Protein AF-A8NPA8-F1 (afdb_monomer_lite)

Structure (mmCIF, N/CA/C/O backbone):
data_AF-A8NPA8-F1
#
_entry.id   AF-A8NPA8-F1
#
loop_
_atom_site.group_PDB
_atom_site.id
_atom_site.type_symbol
_atom_site.label_atom_id
_atom_site.label_alt_id
_atom_site.label_comp_id
_atom_site.label_asym_id
_atom_site.label_entity_id
_atom_site.label_seq_id
_atom_site.pdbx_PDB_ins_code
_atom_site.Cartn_x
_atom_site.Cartn_y
_atom_site.Cartn_z
_atom_site.occupancy
_atom_site.B_iso_or_equiv
_atom_site.auth_seq_id
_atom_site.auth_comp_id
_atom_site.auth_asym_id
_atom_site.auth_atom_id
_atom_site.pdbx_PDB_model_num
ATOM 1 N N . MET A 1 1 ? 9.755 12.050 29.653 1.00 37.53 1 MET A N 1
ATOM 2 C CA . MET A 1 1 ? 8.715 11.041 29.370 1.00 37.53 1 MET A CA 1
ATOM 3 C C . MET A 1 1 ? 8.075 11.437 28.057 1.00 37.53 1 MET A C 1
ATOM 5 O O . MET A 1 1 ? 7.455 12.490 28.015 1.00 37.53 1 MET A O 1
ATOM 9 N N . ALA A 1 2 ? 8.336 10.703 26.973 1.00 37.31 2 ALA A N 1
ATOM 10 C CA . ALA A 1 2 ? 7.609 10.934 25.729 1.00 37.31 2 ALA A CA 1
ATOM 11 C C . ALA A 1 2 ? 6.142 10.586 26.003 1.00 37.31 2 ALA A C 1
ATOM 13 O O . ALA A 1 2 ? 5.880 9.483 26.481 1.00 37.31 2 ALA A O 1
ATOM 14 N N . ALA A 1 3 ? 5.218 11.528 25.786 1.00 45.56 3 ALA A N 1
ATOM 15 C CA . ALA A 1 3 ? 3.796 11.206 25.758 1.00 45.56 3 ALA A CA 1
ATOM 16 C C . ALA A 1 3 ? 3.627 10.023 24.802 1.00 45.56 3 ALA A C 1
ATOM 18 O O . ALA A 1 3 ? 4.177 10.054 23.694 1.00 45.56 3 ALA A O 1
ATOM 19 N N . SER A 1 4 ? 2.984 8.955 25.272 1.00 60.16 4 SER A N 1
ATOM 20 C CA . SER A 1 4 ? 2.826 7.748 24.476 1.00 60.16 4 SER A CA 1
ATOM 21 C C . SER A 1 4 ? 2.045 8.140 23.230 1.00 60.16 4 SER A C 1
ATOM 23 O O . SER A 1 4 ? 0.869 8.474 23.318 1.00 60.16 4 SER A O 1
ATOM 25 N N . TRP A 1 5 ? 2.705 8.166 22.070 1.00 64.12 5 TRP A N 1
ATOM 26 C CA . TRP A 1 5 ? 2.103 8.562 20.790 1.00 64.12 5 TRP A CA 1
ATOM 27 C C . TRP A 1 5 ? 0.806 7.798 20.493 1.00 64.12 5 TRP A C 1
ATOM 29 O O . TRP A 1 5 ? -0.064 8.297 19.780 1.00 64.12 5 TRP A O 1
ATOM 39 N N . ILE A 1 6 ? 0.666 6.618 21.103 1.00 66.81 6 ILE A N 1
ATOM 40 C CA . ILE A 1 6 ? -0.527 5.788 21.069 1.00 66.81 6 ILE A CA 1
ATOM 41 C C . ILE A 1 6 ? -1.783 6.512 21.569 1.00 66.81 6 ILE A C 1
ATOM 43 O O . ILE A 1 6 ? -2.867 6.267 21.055 1.00 66.81 6 ILE A O 1
ATOM 47 N N . GLU A 1 7 ? -1.663 7.441 22.521 1.00 71.12 7 GLU A N 1
ATOM 48 C CA . GLU A 1 7 ? -2.801 8.170 23.093 1.00 71.12 7 GLU A CA 1
ATOM 49 C C . GLU A 1 7 ? -3.508 9.039 22.039 1.00 71.12 7 GLU A C 1
ATOM 51 O O . GLU A 1 7 ? -4.710 9.263 22.141 1.00 71.12 7 GLU A O 1
ATOM 56 N N . ASN A 1 8 ? -2.799 9.429 20.971 1.00 76.06 8 ASN A N 1
ATOM 57 C CA . ASN A 1 8 ? -3.316 10.265 19.882 1.00 76.06 8 ASN A CA 1
ATOM 58 C C . ASN A 1 8 ? -3.964 9.472 18.728 1.00 76.06 8 ASN A C 1
ATOM 60 O O . ASN A 1 8 ? -4.363 10.066 17.717 1.00 76.06 8 ASN A O 1
ATOM 64 N N . ILE A 1 9 ? -4.048 8.140 18.836 1.00 80.38 9 ILE A N 1
ATOM 65 C CA . ILE A 1 9 ? -4.743 7.301 17.854 1.00 80.38 9 ILE A CA 1
ATOM 66 C C . ILE A 1 9 ? -6.254 7.349 18.157 1.00 80.38 9 ILE A C 1
ATOM 68 O O . ILE A 1 9 ? -6.651 6.973 19.265 1.00 80.38 9 ILE A O 1
ATOM 72 N N . PRO A 1 10 ? -7.103 7.799 17.211 1.00 84.81 10 PRO A N 1
ATOM 73 C CA . PRO A 1 10 ? -8.547 7.893 17.422 1.00 84.81 10 PRO A CA 1
ATOM 74 C C . PRO A 1 10 ? -9.170 6.492 17.477 1.00 84.81 10 PRO A C 1
ATOM 76 O O . PRO A 1 10 ? -9.298 5.828 16.449 1.00 84.81 10 PRO A O 1
ATOM 79 N N . ILE A 1 11 ? -9.554 6.044 18.679 1.00 84.19 11 ILE A N 1
ATOM 80 C CA . ILE A 1 11 ? -10.100 4.693 18.892 1.00 84.19 11 ILE A CA 1
ATOM 81 C C . ILE A 1 11 ? -11.388 4.458 18.101 1.00 84.19 11 ILE A C 1
ATOM 83 O O . ILE A 1 11 ? -11.558 3.392 17.526 1.00 84.19 11 ILE A O 1
ATOM 87 N N . GLU A 1 12 ? -12.233 5.482 17.980 1.00 87.19 12 GLU A N 1
ATOM 88 C CA . GLU A 1 12 ? -13.485 5.423 17.219 1.00 87.19 12 GLU A CA 1
ATOM 89 C C . GLU A 1 12 ? -13.256 5.043 15.756 1.00 87.19 12 GLU A C 1
ATOM 91 O O . GLU A 1 12 ? -14.069 4.338 15.178 1.00 87.19 12 GLU A O 1
ATOM 96 N N . MET A 1 13 ? -12.135 5.468 15.166 1.00 85.81 13 MET A N 1
ATOM 97 C CA . MET A 1 13 ? -11.775 5.096 13.799 1.00 85.81 13 MET A CA 1
ATOM 98 C C . MET A 1 13 ? -11.119 3.714 13.740 1.00 85.81 13 MET A C 1
ATOM 100 O O . MET A 1 13 ? -11.339 2.974 12.788 1.00 85.81 13 MET A O 1
ATOM 104 N N . VAL A 1 14 ? -10.303 3.357 14.736 1.00 83.50 14 VAL A N 1
ATOM 105 C CA . VAL A 1 14 ? -9.651 2.036 14.811 1.00 83.50 14 VAL A CA 1
ATOM 106 C C . VAL A 1 14 ? -10.672 0.910 14.959 1.00 83.50 14 VAL A C 1
ATOM 108 O O . VAL A 1 14 ? -10.480 -0.155 14.382 1.00 83.50 14 VAL A O 1
ATOM 111 N N . ASP A 1 15 ? -11.748 1.158 15.701 1.00 84.44 15 ASP A N 1
ATOM 112 C CA . ASP A 1 15 ? -12.783 0.167 15.989 1.00 84.44 15 ASP A CA 1
ATOM 113 C C . ASP A 1 15 ? -13.803 -0.010 14.851 1.00 84.44 15 ASP A C 1
ATOM 115 O O . ASP A 1 15 ? -14.618 -0.931 14.916 1.00 84.44 15 ASP A O 1
ATOM 119 N N . LYS A 1 16 ? -13.754 0.831 13.807 1.00 86.31 16 LYS A N 1
ATOM 120 C CA . LYS A 1 16 ? -14.560 0.657 12.590 1.00 86.31 16 LYS A CA 1
ATOM 121 C C . LYS A 1 16 ? -14.121 -0.598 11.836 1.00 86.31 16 LYS A C 1
ATOM 123 O O . LYS A 1 16 ? -12.929 -0.810 11.592 1.00 86.31 16 LYS A O 1
ATOM 128 N N . GLU A 1 17 ? -15.087 -1.409 11.417 1.00 85.25 17 GLU A N 1
ATOM 129 C CA . GLU A 1 17 ? -14.828 -2.612 10.621 1.00 85.25 17 GLU A CA 1
ATOM 130 C C . GLU A 1 17 ? -14.198 -2.250 9.268 1.00 85.25 17 GLU A C 1
ATOM 132 O O . GLU A 1 17 ? -13.237 -2.885 8.826 1.00 85.25 17 GLU A O 1
ATOM 137 N N . GLU A 1 18 ? -14.642 -1.141 8.681 1.00 87.06 18 GLU A N 1
ATOM 138 C CA . GLU A 1 18 ? -14.152 -0.560 7.434 1.00 87.06 18 GLU A CA 1
ATOM 139 C C . GLU A 1 18 ? -12.651 -0.252 7.506 1.00 87.06 18 GLU A C 1
ATOM 141 O O . GLU A 1 18 ? -11.917 -0.470 6.543 1.00 87.06 18 GLU A O 1
ATOM 146 N N . THR A 1 19 ? -12.151 0.191 8.666 1.00 86.69 19 THR A N 1
ATOM 147 C CA . THR A 1 19 ? -10.720 0.457 8.874 1.00 86.69 19 THR A CA 1
ATOM 148 C C . THR A 1 19 ? -9.902 -0.830 8.807 1.00 86.69 19 THR A C 1
ATOM 150 O O . THR A 1 19 ? -8.848 -0.865 8.163 1.00 86.69 19 THR A O 1
ATOM 153 N N . ASN A 1 20 ? -10.379 -1.900 9.448 1.00 83.44 20 ASN A N 1
ATOM 154 C CA . ASN A 1 20 ? -9.732 -3.209 9.393 1.00 83.44 20 ASN A CA 1
ATOM 155 C C . ASN A 1 20 ? -9.729 -3.759 7.957 1.00 83.44 20 ASN A C 1
ATOM 157 O O . ASN A 1 20 ? -8.685 -4.189 7.462 1.00 83.44 20 ASN A O 1
ATOM 161 N N . LEU A 1 21 ? -10.863 -3.672 7.258 1.00 84.75 21 LEU A N 1
ATOM 162 C CA . LEU A 1 21 ? -10.989 -4.095 5.861 1.00 84.75 21 LEU A CA 1
ATOM 163 C C . LEU A 1 21 ? -10.058 -3.298 4.937 1.00 84.75 21 LEU A C 1
ATOM 165 O O . LEU A 1 21 ? -9.317 -3.892 4.152 1.00 84.75 21 LEU A O 1
ATOM 169 N N . ALA A 1 22 ? -9.994 -1.974 5.092 1.00 87.62 22 ALA A N 1
ATOM 170 C CA . ALA A 1 22 ? -9.108 -1.112 4.315 1.00 87.62 22 ALA A CA 1
ATOM 171 C C . ALA A 1 22 ? -7.621 -1.471 4.503 1.00 87.62 22 ALA A C 1
ATOM 173 O O . ALA A 1 22 ? -6.859 -1.512 3.530 1.00 87.62 22 ALA A O 1
ATOM 174 N N . PHE A 1 23 ? -7.189 -1.781 5.733 1.00 82.94 23 PHE A N 1
ATOM 175 C CA . PHE A 1 23 ? -5.827 -2.268 5.980 1.00 82.94 23 PHE A CA 1
ATOM 176 C C . PHE A 1 23 ? -5.570 -3.641 5.352 1.00 82.94 23 PHE A C 1
ATOM 178 O O . PHE A 1 23 ? -4.508 -3.854 4.758 1.00 82.94 23 PHE A O 1
ATOM 185 N N . GLN A 1 24 ? -6.529 -4.565 5.443 1.00 83.19 24 GLN A N 1
ATOM 186 C CA . GLN A 1 24 ? -6.401 -5.884 4.829 1.00 83.19 24 GLN A CA 1
ATOM 187 C C . GLN A 1 24 ? -6.280 -5.781 3.307 1.00 83.19 24 GLN A C 1
ATOM 189 O O . GLN A 1 24 ? -5.351 -6.364 2.747 1.00 83.19 24 GLN A O 1
ATOM 194 N N . LEU A 1 25 ? -7.132 -4.992 2.646 1.00 85.50 25 LEU A N 1
ATOM 195 C CA . LEU A 1 25 ? -7.087 -4.771 1.196 1.00 85.50 25 LEU A CA 1
ATOM 196 C C . LEU A 1 25 ? -5.726 -4.253 0.731 1.00 85.50 25 LEU A C 1
ATOM 198 O O . LEU A 1 25 ? -5.163 -4.780 -0.224 1.00 85.50 25 LEU A O 1
ATOM 202 N N . GLN A 1 26 ? -5.138 -3.294 1.450 1.00 80.88 26 GLN A N 1
ATOM 203 C CA . GLN A 1 26 ? -3.811 -2.766 1.110 1.00 80.88 26 GLN A CA 1
ATOM 204 C C . GLN A 1 26 ? -2.684 -3.787 1.228 1.00 80.88 26 GLN A C 1
ATOM 206 O O . GLN A 1 26 ? -1.637 -3.628 0.599 1.00 80.88 26 GLN A O 1
ATOM 211 N N . SER A 1 27 ? -2.869 -4.814 2.054 1.00 75.38 27 SER A N 1
ATOM 212 C CA . SER A 1 27 ? -1.917 -5.911 2.147 1.00 75.38 27 SER A CA 1
ATOM 213 C C . SER A 1 27 ? -2.170 -6.981 1.082 1.00 75.38 27 SER A C 1
ATOM 215 O O . SER A 1 27 ? -1.235 -7.649 0.664 1.00 75.38 27 SER A O 1
ATOM 217 N N . ARG A 1 28 ? -3.400 -7.171 0.604 1.00 82.94 28 ARG A N 1
ATOM 218 C CA . ARG A 1 28 ? -3.794 -8.334 -0.201 1.00 82.94 28 ARG A CA 1
ATOM 219 C C . ARG A 1 28 ? -3.718 -8.055 -1.703 1.00 82.94 28 ARG A C 1
ATOM 221 O O . ARG A 1 28 ? -4.688 -7.643 -2.336 1.00 82.94 28 ARG A O 1
ATOM 228 N N . MET A 1 29 ? -2.549 -8.342 -2.278 1.00 83.00 29 MET A N 1
ATOM 229 C CA . MET A 1 29 ? -2.280 -8.167 -3.711 1.00 83.00 29 MET A CA 1
ATOM 230 C C . MET A 1 29 ? -3.260 -8.923 -4.614 1.00 83.00 29 MET A C 1
ATOM 232 O O . MET A 1 29 ? -3.563 -8.459 -5.696 1.00 83.00 29 MET A O 1
ATOM 236 N N . GLU A 1 30 ? -3.818 -10.051 -4.190 1.00 85.06 30 GLU A N 1
ATOM 237 C CA . GLU A 1 30 ? -4.801 -10.788 -4.987 1.00 85.06 30 GLU A CA 1
ATOM 238 C C . GLU A 1 30 ? -6.065 -9.969 -5.315 1.00 85.06 30 GLU A C 1
ATOM 240 O O . GLU A 1 30 ? -6.586 -10.066 -6.431 1.00 85.06 30 GLU A O 1
ATOM 245 N N . PHE A 1 31 ? -6.526 -9.121 -4.388 1.00 86.31 31 PHE A N 1
ATOM 246 C CA . PHE A 1 31 ? -7.659 -8.226 -4.631 1.00 86.31 31 PHE A CA 1
ATOM 247 C C . PHE A 1 31 ? -7.261 -7.093 -5.556 1.00 86.31 31 PHE A C 1
ATOM 249 O O . PHE A 1 31 ? -7.978 -6.812 -6.514 1.00 86.31 31 PHE A O 1
ATOM 256 N N . TRP A 1 32 ? -6.086 -6.510 -5.312 1.00 88.38 32 TRP A N 1
ATOM 257 C CA . TRP A 1 32 ? -5.520 -5.503 -6.194 1.00 88.38 32 TRP A CA 1
ATOM 258 C C . TRP A 1 32 ? -5.418 -6.017 -7.632 1.00 88.38 32 TRP A C 1
ATOM 260 O O . TRP A 1 32 ? -5.977 -5.407 -8.533 1.00 88.38 32 TRP A O 1
ATOM 270 N N . ASN A 1 33 ? -4.778 -7.165 -7.850 1.00 87.00 33 ASN A N 1
ATOM 271 C CA . ASN A 1 33 ? -4.571 -7.740 -9.176 1.00 87.00 33 ASN A CA 1
ATOM 272 C C . ASN A 1 33 ? -5.908 -7.991 -9.882 1.00 87.00 33 ASN A C 1
ATOM 274 O O . ASN A 1 33 ? -6.043 -7.709 -11.072 1.00 87.00 33 ASN A O 1
ATOM 278 N N . THR A 1 34 ? -6.898 -8.510 -9.148 1.00 87.50 34 THR A N 1
ATOM 279 C CA . THR A 1 34 ? -8.241 -8.778 -9.677 1.00 87.50 34 THR A CA 1
ATOM 280 C C . THR A 1 34 ? -8.935 -7.487 -10.095 1.00 87.50 34 THR A C 1
ATOM 282 O O . THR A 1 34 ? -9.473 -7.412 -11.198 1.00 87.50 34 THR A O 1
ATOM 285 N N . TRP A 1 35 ? -8.908 -6.468 -9.238 1.00 88.38 35 TRP A N 1
ATOM 286 C CA . TRP A 1 35 ? -9.515 -5.172 -9.512 1.00 88.38 35 TRP A CA 1
ATOM 287 C C . TRP A 1 35 ? -8.791 -4.437 -10.645 1.00 88.38 35 TRP A C 1
ATOM 289 O O . TRP A 1 35 ? -9.417 -4.110 -11.648 1.00 88.38 35 TRP A O 1
ATOM 299 N N . ALA A 1 36 ? -7.466 -4.296 -10.570 1.00 87.38 36 ALA A N 1
ATOM 300 C CA . ALA A 1 36 ? -6.648 -3.663 -11.602 1.00 87.38 36 ALA A CA 1
ATOM 301 C C . ALA A 1 36 ? -6.839 -4.334 -12.973 1.00 87.38 36 ALA A C 1
ATOM 303 O O . ALA A 1 36 ? -6.995 -3.649 -13.977 1.00 87.38 36 ALA A O 1
ATOM 304 N N . SER A 1 37 ? -6.939 -5.669 -13.022 1.00 84.38 37 SER A N 1
ATOM 305 C CA . SER A 1 37 ? -7.218 -6.395 -14.272 1.00 84.38 37 SER A CA 1
ATOM 306 C C . SER A 1 37 ? -8.606 -6.099 -14.848 1.00 84.38 37 SER A C 1
ATOM 308 O O . SER A 1 37 ? -8.774 -6.126 -16.066 1.00 84.38 37 SER A O 1
ATOM 310 N N . ARG A 1 38 ? -9.617 -5.846 -14.008 1.00 79.00 38 ARG A N 1
ATOM 311 C CA . ARG A 1 38 ? -10.967 -5.480 -14.471 1.00 79.00 38 ARG A CA 1
ATOM 312 C C . ARG A 1 38 ? -10.986 -4.062 -15.027 1.00 79.00 38 ARG A C 1
ATOM 314 O O . ARG A 1 38 ? -11.567 -3.836 -16.082 1.00 79.00 38 ARG A O 1
ATOM 321 N N . VAL A 1 39 ? -10.319 -3.140 -14.342 1.00 75.00 39 VAL A N 1
ATOM 322 C CA . 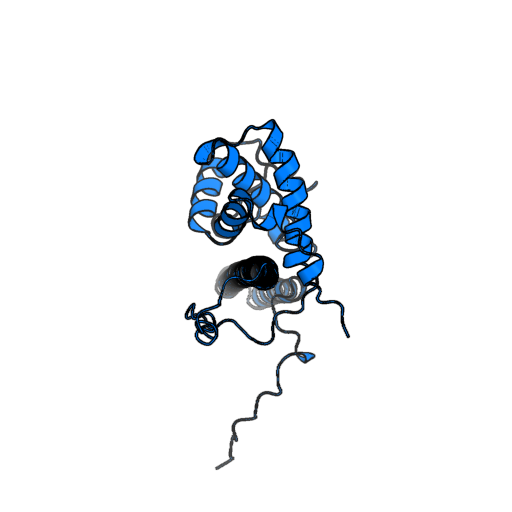VAL A 1 39 ? -10.348 -1.717 -14.684 1.00 75.00 39 VAL A CA 1
ATOM 323 C C . VAL A 1 39 ? -9.454 -1.403 -15.894 1.00 75.00 39 VAL A C 1
ATOM 325 O O . VAL A 1 39 ? -9.911 -0.740 -16.823 1.00 75.00 39 VAL A O 1
ATOM 328 N N . CYS A 1 40 ? -8.241 -1.970 -15.976 1.00 65.81 40 CYS A N 1
ATOM 329 C CA . CYS A 1 40 ? -7.334 -1.774 -17.121 1.00 65.81 40 CYS A CA 1
ATOM 330 C C . CYS A 1 40 ? -7.897 -2.278 -18.462 1.00 65.81 40 CYS A C 1
ATOM 332 O O . CYS A 1 40 ? -7.434 -1.853 -19.517 1.00 65.81 40 CYS A O 1
ATOM 334 N N . ASN A 1 41 ? -8.881 -3.181 -18.445 1.00 62.31 41 ASN A N 1
ATOM 335 C CA . ASN A 1 41 ? -9.453 -3.777 -19.655 1.00 62.31 41 ASN A CA 1
ATOM 336 C C . ASN A 1 41 ? -10.750 -3.107 -20.139 1.00 62.31 41 ASN A C 1
ATOM 338 O O . ASN A 1 41 ? -11.326 -3.574 -21.123 1.00 62.31 41 ASN A O 1
ATOM 342 N N . GLY A 1 42 ? -11.238 -2.049 -19.484 1.00 53.28 42 GLY A N 1
ATOM 343 C CA . GLY A 1 42 ? -12.563 -1.524 -19.826 1.00 53.28 42 GLY A CA 1
ATOM 344 C C . GLY A 1 42 ? -12.912 -0.113 -19.377 1.00 53.28 42 GLY A C 1
ATOM 345 O O . GLY A 1 42 ? -13.928 0.387 -19.855 1.00 53.28 42 GLY A O 1
ATOM 346 N N . ASP A 1 43 ? -12.120 0.542 -18.523 1.00 61.84 43 ASP A N 1
ATOM 347 C CA . ASP A 1 43 ? -12.510 1.840 -17.969 1.00 61.84 43 ASP A CA 1
ATOM 348 C C . ASP A 1 43 ? -11.546 2.982 -18.354 1.00 61.84 43 ASP A C 1
ATOM 350 O O . ASP A 1 43 ? -10.457 3.100 -17.787 1.00 61.84 43 ASP A O 1
ATOM 354 N N . PRO A 1 44 ? -11.930 3.863 -19.298 1.00 59.12 44 PRO A N 1
ATOM 355 C CA . PRO A 1 44 ? -11.138 5.035 -19.659 1.00 59.12 44 PRO A CA 1
ATOM 356 C C . PRO A 1 44 ? -11.140 6.126 -18.574 1.00 59.12 44 PRO A C 1
ATOM 358 O O . PRO A 1 44 ? -10.490 7.148 -18.763 1.00 59.12 44 PRO A O 1
ATOM 361 N N . THR A 1 45 ? -11.871 5.955 -17.467 1.00 65.00 45 THR A N 1
ATOM 362 C CA . THR A 1 45 ? -12.013 6.967 -16.409 1.00 65.00 45 THR A CA 1
ATOM 363 C C . THR A 1 45 ? -11.083 6.758 -15.217 1.00 65.00 45 THR A C 1
ATOM 365 O O . THR A 1 45 ? -11.024 7.625 -14.345 1.00 65.00 45 THR A O 1
ATOM 368 N N . LEU A 1 46 ? -10.314 5.660 -15.181 1.00 72.06 46 LEU A N 1
ATOM 369 C CA . LEU A 1 46 ? -9.411 5.380 -14.068 1.00 72.06 46 LEU A CA 1
ATOM 370 C C . LEU A 1 46 ? -8.375 6.499 -13.923 1.00 72.06 46 LEU A C 1
ATOM 372 O O . LEU A 1 46 ? -7.490 6.652 -14.764 1.00 72.06 46 LEU A O 1
ATOM 376 N N . ASN A 1 47 ? -8.451 7.257 -12.835 1.00 76.19 47 ASN A N 1
ATOM 377 C CA . ASN A 1 47 ? -7.566 8.381 -12.572 1.00 76.19 47 ASN A CA 1
ATOM 378 C C . ASN A 1 47 ? -7.105 8.338 -11.114 1.00 76.19 47 ASN A C 1
ATOM 380 O O . ASN A 1 47 ? -7.903 8.199 -10.197 1.00 76.19 47 ASN A O 1
ATOM 384 N N . CYS A 1 48 ? -5.798 8.452 -10.895 1.00 78.56 48 CYS A N 1
ATOM 385 C CA . CYS A 1 48 ? -5.191 8.422 -9.568 1.00 78.56 48 CYS A CA 1
ATOM 386 C C . CYS A 1 48 ? -5.034 9.810 -8.926 1.00 78.56 48 CYS A C 1
ATOM 388 O O . CYS A 1 48 ? -4.339 9.922 -7.917 1.00 78.56 48 CYS A O 1
ATOM 390 N N . GLY A 1 49 ? -5.607 10.854 -9.530 1.00 74.62 49 GLY A N 1
ATOM 391 C CA . GLY A 1 49 ? -5.547 12.243 -9.071 1.00 74.62 49 GLY A CA 1
ATOM 392 C C . GLY A 1 49 ? -4.246 12.984 -9.399 1.00 74.62 49 GLY A C 1
ATOM 393 O O . GLY A 1 49 ? -4.165 14.186 -9.160 1.00 74.62 49 GLY A O 1
ATOM 394 N N . GLU A 1 50 ? -3.236 12.309 -9.956 1.00 74.62 50 GLU A N 1
ATOM 395 C CA . GLU A 1 50 ? -1.963 12.927 -10.348 1.00 74.62 50 GLU A CA 1
ATOM 396 C C . GLU A 1 50 ? -2.101 13.683 -11.677 1.00 74.62 50 GLU A C 1
ATOM 398 O O . GLU A 1 50 ? -2.664 13.148 -12.637 1.00 74.62 50 GLU A O 1
ATOM 403 N N . GLU A 1 51 ? -1.528 14.891 -11.777 1.00 71.50 51 GLU A N 1
ATOM 404 C CA . GLU A 1 51 ? -1.681 15.737 -12.972 1.00 71.50 51 GLU A CA 1
ATOM 405 C C . GLU A 1 51 ? -1.171 15.049 -14.247 1.00 71.50 51 GLU A C 1
ATOM 407 O O . GLU A 1 51 ? -1.758 15.113 -15.326 1.00 71.50 51 GLU A O 1
ATOM 412 N N . ALA A 1 52 ? -0.088 14.292 -14.118 1.00 69.31 52 ALA A N 1
ATOM 413 C CA . ALA A 1 52 ? 0.467 13.535 -15.230 1.00 69.31 52 ALA A CA 1
ATOM 414 C C . ALA A 1 52 ? -0.394 12.326 -15.656 1.00 69.31 52 ALA A C 1
ATOM 416 O O . ALA A 1 52 ? -0.147 11.748 -16.713 1.00 69.31 52 ALA A O 1
ATOM 417 N N . CYS A 1 53 ? -1.397 11.942 -14.861 1.00 73.12 53 CYS A N 1
ATOM 418 C CA . CYS A 1 53 ? -2.304 10.821 -15.117 1.00 73.12 53 CYS A CA 1
ATOM 419 C C . CYS A 1 53 ? -3.718 11.256 -15.543 1.00 73.12 53 CYS A C 1
ATOM 421 O O . CYS A 1 53 ? -4.593 10.402 -15.651 1.00 73.12 53 CYS A O 1
ATOM 423 N N . HIS A 1 54 ? -3.947 12.552 -15.806 1.00 60.00 54 HIS A N 1
ATOM 424 C CA . HIS A 1 54 ? -5.274 13.163 -15.984 1.00 60.00 54 HIS A CA 1
ATOM 425 C C . HIS A 1 54 ? -6.235 12.483 -16.981 1.00 60.00 54 HIS A C 1
ATOM 427 O O . HIS A 1 54 ? -7.439 12.704 -16.873 1.00 60.00 54 HIS A O 1
ATOM 433 N N . ALA A 1 55 ? -5.740 11.696 -17.940 1.00 62.97 55 ALA A N 1
ATOM 434 C CA . ALA A 1 55 ? -6.574 11.045 -18.953 1.00 62.97 55 ALA A CA 1
ATOM 435 C C . ALA A 1 55 ? -6.898 9.574 -18.647 1.00 62.97 55 ALA A C 1
ATOM 437 O O . ALA A 1 55 ? -8.001 9.138 -18.944 1.00 62.97 55 ALA A O 1
ATOM 438 N N . SER A 1 56 ? -5.948 8.818 -18.095 1.00 75.00 56 SER A N 1
ATOM 439 C CA . SER A 1 56 ? -6.113 7.402 -17.748 1.00 75.00 56 SER A CA 1
ATOM 440 C C . SER A 1 56 ? -4.866 6.896 -17.024 1.00 75.00 56 SER A C 1
ATOM 442 O O . SER A 1 56 ? -3.742 7.127 -17.482 1.00 75.00 56 SER A O 1
ATOM 444 N N . CYS A 1 57 ? -5.041 6.154 -15.940 1.00 81.81 57 CYS A N 1
ATOM 445 C CA . CYS A 1 57 ? -3.965 5.428 -15.287 1.00 81.81 57 CYS A CA 1
ATOM 446 C C . CYS A 1 57 ? -3.758 4.052 -15.913 1.00 81.81 57 CYS A C 1
ATOM 448 O O . CYS A 1 57 ? -4.693 3.268 -16.020 1.00 81.81 57 CYS A O 1
ATOM 450 N N . ASP A 1 58 ? -2.503 3.724 -16.211 1.00 85.31 58 ASP A N 1
ATOM 451 C CA . ASP A 1 58 ? -2.085 2.346 -16.465 1.00 85.31 58 ASP A CA 1
ATOM 452 C C . ASP A 1 58 ? -1.731 1.689 -15.123 1.00 85.31 58 ASP A C 1
ATOM 454 O O . ASP A 1 58 ? -0.671 1.973 -14.549 1.00 85.31 58 ASP A O 1
ATOM 458 N N . ALA A 1 59 ? -2.662 0.923 -14.546 1.00 87.00 59 ALA A N 1
ATOM 459 C CA . ALA A 1 59 ? -2.463 0.292 -13.244 1.00 87.00 59 ALA A CA 1
ATOM 460 C C . ALA A 1 59 ? -1.494 -0.893 -13.356 1.00 87.00 59 ALA A C 1
ATOM 462 O O . ALA A 1 59 ? -1.638 -1.770 -14.207 1.00 87.00 59 ALA A O 1
ATOM 463 N N . LEU A 1 60 ? -0.515 -0.950 -12.453 1.00 86.69 60 LEU A N 1
ATOM 464 C CA . LEU A 1 60 ? 0.403 -2.078 -12.374 1.00 86.69 60 LEU A CA 1
ATOM 465 C C . LEU A 1 60 ? -0.324 -3.289 -11.800 1.00 86.69 60 LEU A C 1
ATOM 467 O O . LEU A 1 60 ? -0.916 -3.206 -10.735 1.00 86.69 60 LEU A O 1
ATOM 471 N N . LEU A 1 61 ? -0.254 -4.441 -12.462 1.00 86.88 61 LEU A N 1
ATOM 472 C CA . LEU A 1 61 ? -0.941 -5.646 -11.982 1.00 86.88 61 LEU A CA 1
ATOM 473 C C . LEU A 1 61 ? -0.273 -6.303 -10.777 1.00 86.88 61 LEU A C 1
ATOM 475 O O . LEU A 1 61 ? -0.847 -7.207 -10.198 1.00 86.88 61 LEU A O 1
ATOM 479 N N . ASP A 1 62 ? 0.942 -5.913 -10.426 1.00 82.69 62 ASP A N 1
ATOM 480 C CA . ASP A 1 62 ? 1.766 -6.526 -9.383 1.00 82.69 62 ASP A CA 1
ATOM 481 C C . ASP A 1 62 ? 2.186 -5.521 -8.301 1.00 82.69 62 ASP A C 1
ATOM 483 O O . ASP A 1 62 ? 2.914 -5.872 -7.371 1.00 82.69 62 ASP A O 1
ATOM 487 N N . HIS A 1 63 ? 1.729 -4.270 -8.402 1.00 84.44 63 HIS A N 1
ATOM 488 C CA . HIS A 1 63 ? 2.016 -3.211 -7.444 1.00 84.44 63 HIS A CA 1
ATOM 489 C C . HIS A 1 63 ? 0.810 -2.279 -7.308 1.00 84.44 63 HIS A C 1
ATOM 491 O O . HIS A 1 63 ? 0.246 -1.898 -8.329 1.00 84.44 63 HIS A O 1
ATOM 497 N N . PRO A 1 64 ? 0.424 -1.866 -6.087 1.00 82.38 64 PRO A N 1
ATOM 498 C CA . PRO A 1 64 ? -0.746 -1.028 -5.859 1.00 82.38 64 PRO A CA 1
ATOM 499 C C . PRO A 1 64 ? -0.518 0.449 -6.227 1.00 82.38 64 PRO A C 1
ATOM 501 O O . PRO A 1 64 ? -0.590 1.336 -5.374 1.00 82.38 64 PRO A O 1
ATOM 504 N N . SER A 1 65 ? -0.193 0.710 -7.496 1.00 84.69 65 SER A N 1
ATOM 505 C CA . SER A 1 65 ? 0.006 2.032 -8.095 1.00 84.69 65 SER A CA 1
ATOM 506 C C . SER A 1 65 ? -0.135 1.986 -9.624 1.00 84.69 65 SER A C 1
ATOM 508 O O . SER A 1 65 ? -0.183 0.914 -10.227 1.00 84.69 65 SER A O 1
ATOM 510 N N . CYS A 1 66 ? -0.195 3.151 -10.272 1.00 85.50 66 CYS A N 1
ATOM 511 C CA . CYS A 1 66 ? -0.041 3.235 -11.723 1.00 85.50 66 CYS A CA 1
ATOM 512 C C . CYS A 1 66 ? 1.437 3.326 -12.133 1.00 85.50 66 CYS A C 1
ATOM 514 O O . CYS A 1 66 ? 2.289 3.761 -11.350 1.00 85.50 66 CYS A O 1
ATOM 516 N N . VAL A 1 67 ? 1.732 2.979 -13.390 1.00 84.38 67 VAL A N 1
ATOM 517 C CA . VAL A 1 67 ? 3.082 3.030 -13.981 1.00 84.38 67 VAL A CA 1
ATOM 518 C C . VAL A 1 67 ? 3.751 4.381 -13.728 1.00 84.38 67 VAL A C 1
ATOM 520 O O . VAL A 1 67 ? 4.901 4.435 -13.293 1.00 84.38 67 VAL A O 1
ATOM 523 N N . HIS A 1 68 ? 3.027 5.478 -13.960 1.00 83.44 68 HIS A N 1
ATOM 524 C CA . HIS A 1 68 ? 3.576 6.821 -13.814 1.00 83.44 68 HIS A CA 1
ATOM 525 C C . HIS A 1 68 ? 3.937 7.147 -12.357 1.00 83.44 68 HIS A C 1
ATOM 527 O O . HIS A 1 68 ? 5.068 7.543 -12.072 1.00 83.44 68 HIS A O 1
ATOM 533 N N . CYS A 1 69 ? 3.004 6.939 -11.421 1.00 80.44 69 CYS A N 1
ATOM 534 C CA . CYS A 1 69 ? 3.246 7.190 -10.000 1.00 80.44 69 CYS A CA 1
ATOM 535 C C . CYS A 1 69 ? 4.400 6.341 -9.454 1.00 80.44 69 CYS A C 1
ATOM 537 O O . CYS A 1 69 ? 5.153 6.826 -8.614 1.00 80.44 69 CYS A O 1
ATOM 539 N N . PHE A 1 70 ? 4.569 5.109 -9.946 1.00 80.38 70 PHE A N 1
ATOM 540 C CA . PHE A 1 70 ? 5.682 4.239 -9.565 1.00 80.38 70 PHE A CA 1
ATOM 541 C C . PHE A 1 70 ? 7.035 4.720 -10.107 1.00 80.38 70 PHE A C 1
ATOM 543 O O . PHE A 1 70 ? 8.063 4.609 -9.444 1.00 80.38 70 PHE A O 1
ATOM 550 N N . GLN A 1 71 ? 7.066 5.243 -11.334 1.00 77.19 71 GLN A N 1
ATOM 551 C CA . GLN A 1 71 ? 8.315 5.628 -11.994 1.00 77.19 71 GLN A CA 1
ATOM 552 C C . GLN A 1 71 ? 8.864 6.981 -11.525 1.00 77.19 71 GLN A C 1
ATOM 554 O O . GLN A 1 71 ? 10.072 7.223 -11.659 1.00 77.19 71 GLN A O 1
ATOM 559 N N . THR A 1 72 ? 8.010 7.847 -10.978 1.00 72.38 72 THR A N 1
ATOM 560 C CA . THR A 1 72 ? 8.372 9.201 -10.556 1.00 72.38 72 THR A CA 1
ATOM 561 C C . THR A 1 72 ? 9.189 9.188 -9.251 1.00 72.38 72 THR A C 1
ATOM 563 O O . THR A 1 72 ? 8.736 8.647 -8.247 1.00 72.38 72 THR A O 1
ATOM 566 N N . PRO A 1 73 ? 10.367 9.848 -9.183 1.00 56.72 73 PRO A N 1
ATOM 567 C CA . PRO A 1 73 ? 11.227 9.857 -7.986 1.00 56.72 73 PRO A CA 1
ATOM 568 C C . PRO A 1 73 ? 10.592 10.487 -6.737 1.00 56.72 73 PRO A C 1
ATOM 570 O O . PRO A 1 73 ? 11.014 10.212 -5.617 1.00 56.72 73 PRO A O 1
ATOM 573 N N . ARG A 1 74 ? 9.599 11.366 -6.932 1.00 53.06 74 ARG A N 1
ATOM 574 C CA . ARG A 1 74 ? 8.777 11.967 -5.865 1.00 53.06 74 ARG A CA 1
ATOM 575 C C . ARG A 1 74 ? 7.544 11.136 -5.513 1.00 53.06 74 ARG A C 1
ATOM 577 O O . ARG A 1 74 ? 6.840 11.492 -4.571 1.00 53.06 74 ARG A O 1
ATOM 584 N N . GLY A 1 75 ? 7.284 10.063 -6.258 1.00 50.66 75 GLY A N 1
ATOM 585 C CA . GLY A 1 75 ? 6.253 9.085 -5.960 1.00 50.66 75 GLY A CA 1
ATOM 586 C C . GLY A 1 75 ? 6.631 8.355 -4.685 1.00 50.66 75 GLY A C 1
ATOM 587 O O . GLY A 1 75 ? 7.259 7.303 -4.708 1.00 50.66 75 GLY A O 1
ATOM 588 N N . ILE A 1 76 ? 6.285 8.940 -3.541 1.00 53.09 76 ILE A N 1
ATOM 589 C CA . ILE A 1 76 ? 6.170 8.171 -2.311 1.00 53.09 76 ILE A CA 1
ATOM 590 C C . ILE A 1 76 ? 5.152 7.081 -2.645 1.00 53.09 76 ILE A C 1
ATOM 592 O O . ILE A 1 76 ? 4.040 7.388 -3.077 1.00 53.09 76 ILE A O 1
ATOM 596 N N . THR A 1 77 ? 5.538 5.821 -2.468 1.00 53.22 77 THR A N 1
ATOM 597 C CA . THR A 1 77 ? 4.804 4.591 -2.819 1.00 53.22 77 THR A CA 1
ATOM 598 C C . THR A 1 77 ? 3.413 4.446 -2.173 1.00 53.22 77 THR A C 1
ATOM 600 O O . THR A 1 77 ? 2.795 3.390 -2.274 1.00 53.22 77 THR A O 1
ATOM 603 N N . GLY A 1 78 ? 2.890 5.500 -1.539 1.00 57.94 78 GLY A N 1
ATOM 604 C CA . GLY A 1 78 ? 1.571 5.575 -0.917 1.00 57.94 78 GLY A CA 1
ATOM 605 C C . GLY A 1 78 ? 0.682 6.741 -1.369 1.00 57.94 78 GLY A C 1
ATOM 606 O O . GLY A 1 78 ? -0.386 6.890 -0.787 1.00 57.94 78 GLY A O 1
ATOM 607 N N . ASN A 1 79 ? 1.082 7.554 -2.360 1.00 65.81 79 ASN A N 1
ATOM 608 C CA . ASN A 1 79 ? 0.295 8.723 -2.803 1.00 65.81 79 ASN A CA 1
ATOM 609 C C . ASN A 1 79 ? -0.598 8.468 -4.028 1.00 65.81 79 ASN A C 1
ATOM 611 O O . ASN A 1 79 ? -1.418 9.315 -4.365 1.00 65.81 79 ASN A O 1
ATOM 615 N N . CYS A 1 80 ? -0.441 7.332 -4.710 1.00 79.88 80 CYS A N 1
ATOM 616 C CA . CYS A 1 80 ? -1.302 6.985 -5.837 1.00 79.88 80 CYS A CA 1
ATOM 617 C C . CYS A 1 80 ? -2.722 6.698 -5.324 1.00 79.88 80 CYS A C 1
ATOM 619 O O . CYS A 1 80 ? -2.907 5.751 -4.555 1.00 79.88 80 CYS A O 1
ATOM 621 N N . MET A 1 81 ? -3.720 7.477 -5.757 1.00 83.62 81 MET A N 1
ATOM 622 C CA . MET A 1 81 ? -5.090 7.337 -5.239 1.00 83.62 81 MET A CA 1
ATOM 623 C C . MET A 1 81 ? -5.819 6.086 -5.741 1.00 83.62 81 MET A C 1
ATOM 625 O O . MET A 1 81 ? -6.886 5.781 -5.232 1.00 83.62 81 MET A O 1
ATOM 629 N N . LEU A 1 82 ? -5.235 5.282 -6.640 1.00 86.06 82 LEU A N 1
ATOM 630 C CA . LEU A 1 82 ? -5.854 4.016 -7.066 1.00 86.06 82 LEU A CA 1
ATOM 631 C C . LEU A 1 82 ? -6.108 3.043 -5.905 1.00 86.06 82 LEU A C 1
ATOM 633 O O . LEU A 1 82 ? -7.023 2.231 -5.969 1.00 86.06 82 LEU A O 1
ATOM 637 N N . GLN A 1 83 ? -5.307 3.110 -4.837 1.00 85.31 83 GLN A N 1
ATOM 638 C CA . GLN A 1 83 ? -5.590 2.341 -3.622 1.00 85.31 83 GLN A CA 1
ATOM 639 C C . GLN A 1 83 ? -6.855 2.832 -2.912 1.00 85.31 83 GLN A C 1
ATOM 641 O O . GLN A 1 83 ? -7.592 2.016 -2.368 1.00 85.31 83 GLN A O 1
ATOM 646 N N . GLU A 1 84 ? -7.085 4.148 -2.888 1.00 88.31 84 GLU A N 1
ATOM 647 C CA . GLU A 1 84 ? -8.297 4.744 -2.319 1.00 88.31 84 GLU A CA 1
ATOM 648 C C . GLU A 1 84 ? -9.514 4.367 -3.181 1.00 88.31 84 GLU A C 1
ATOM 650 O O . GLU A 1 84 ? -10.528 3.970 -2.621 1.00 88.31 84 GLU A O 1
ATOM 655 N N . GLU A 1 85 ? -9.374 4.348 -4.513 1.00 89.06 85 GLU A N 1
ATOM 656 C CA . GLU A 1 85 ? -10.410 3.875 -5.450 1.00 89.06 85 GLU A CA 1
ATOM 657 C C . GLU A 1 85 ? -10.773 2.396 -5.241 1.00 89.06 85 GLU A C 1
ATOM 659 O O . GLU A 1 85 ? -11.949 2.043 -5.201 1.00 89.06 85 GLU A O 1
ATOM 664 N N . LEU A 1 86 ? -9.781 1.517 -5.045 1.00 89.81 86 LEU A N 1
ATOM 665 C CA . LEU A 1 86 ? -10.039 0.113 -4.707 1.00 89.81 86 LEU A CA 1
ATOM 666 C C . LEU A 1 86 ? -10.817 -0.015 -3.389 1.00 89.81 86 LEU A C 1
ATOM 668 O O . LEU A 1 86 ? -11.749 -0.812 -3.302 1.00 89.81 86 LEU A O 1
ATOM 672 N N . ILE A 1 87 ? -10.425 0.741 -2.359 1.00 91.31 87 ILE A N 1
ATOM 673 C CA . ILE A 1 87 ? -11.111 0.715 -1.060 1.00 91.31 87 ILE A CA 1
ATOM 674 C C . ILE A 1 87 ? -12.539 1.241 -1.217 1.00 91.31 87 ILE A C 1
ATOM 676 O O . ILE A 1 87 ? -13.458 0.603 -0.720 1.00 91.31 87 ILE A O 1
ATOM 680 N N . ALA A 1 88 ? -12.731 2.351 -1.934 1.00 91.50 88 ALA A N 1
ATOM 681 C CA . ALA A 1 88 ? -14.046 2.914 -2.223 1.00 91.50 88 ALA A CA 1
ATOM 682 C C . ALA A 1 88 ? -14.951 1.879 -2.898 1.00 91.50 88 ALA A C 1
ATOM 684 O O . ALA A 1 88 ? -16.046 1.607 -2.416 1.00 91.50 88 ALA A O 1
ATOM 685 N N . HIS A 1 89 ? -14.443 1.242 -3.956 1.00 90.50 89 HIS A N 1
ATOM 686 C CA . HIS A 1 89 ? -15.162 0.213 -4.692 1.00 90.50 89 HIS A CA 1
ATOM 687 C C . HIS A 1 89 ? -15.544 -0.974 -3.804 1.00 90.50 89 HIS A C 1
ATOM 689 O O . HIS A 1 89 ? -16.677 -1.442 -3.862 1.00 90.50 89 HIS A O 1
ATOM 695 N N . PHE A 1 90 ? -14.623 -1.460 -2.969 1.00 91.31 90 PHE A N 1
ATOM 696 C CA . PHE A 1 90 ? -14.899 -2.579 -2.067 1.00 91.31 90 PHE A CA 1
ATOM 697 C C . PHE A 1 90 ? -15.933 -2.211 -0.994 1.00 91.31 90 PHE A C 1
ATOM 699 O O . PHE A 1 90 ? -16.840 -2.991 -0.722 1.00 91.31 90 PHE A O 1
ATOM 706 N N . LEU A 1 91 ? -15.839 -1.015 -0.407 1.00 91.44 91 LEU A N 1
ATOM 707 C CA . LEU A 1 91 ? -16.816 -0.546 0.578 1.00 91.44 91 LEU A CA 1
ATOM 708 C C . LEU A 1 91 ? -18.212 -0.401 -0.037 1.00 91.44 91 LEU A C 1
ATOM 710 O O . LEU A 1 91 ? -19.196 -0.829 0.558 1.00 91.44 91 LEU A O 1
ATOM 714 N N . GLU A 1 92 ? -18.298 0.146 -1.248 1.00 91.56 92 GLU A N 1
ATOM 715 C CA . GLU A 1 92 ? -19.566 0.298 -1.962 1.00 91.56 92 GLU A CA 1
ATOM 716 C C . GLU A 1 92 ? -20.182 -1.059 -2.336 1.00 91.56 92 GLU A C 1
ATOM 718 O O . GLU A 1 92 ? -21.369 -1.290 -2.112 1.00 91.56 92 GLU A O 1
ATOM 723 N N . THR A 1 93 ? -19.386 -1.964 -2.912 1.00 88.44 93 THR A N 1
ATOM 724 C CA . THR A 1 93 ? -19.907 -3.183 -3.553 1.00 88.44 93 THR A CA 1
ATOM 725 C C . THR A 1 93 ? -19.972 -4.397 -2.636 1.00 88.44 93 THR A C 1
ATOM 727 O O . THR A 1 93 ? -20.936 -5.155 -2.718 1.00 88.44 93 THR A O 1
ATOM 730 N N . ASP A 1 94 ? -18.972 -4.595 -1.776 1.00 87.50 94 ASP A N 1
ATOM 731 C CA . ASP A 1 94 ? -18.864 -5.770 -0.908 1.00 87.50 94 ASP A CA 1
ATOM 732 C C . ASP A 1 94 ? -19.341 -5.482 0.527 1.00 87.50 94 ASP A C 1
ATOM 734 O O . ASP A 1 94 ? -19.734 -6.411 1.232 1.00 87.50 94 ASP A O 1
ATOM 738 N N . CYS A 1 95 ? -19.306 -4.220 0.978 1.00 87.62 95 CYS A N 1
ATOM 739 C CA . CYS A 1 95 ? -19.753 -3.826 2.327 1.00 87.62 95 CYS A CA 1
ATOM 740 C C . CYS A 1 95 ? -21.092 -3.079 2.348 1.00 87.62 95 CYS A C 1
ATOM 742 O O . CYS A 1 95 ? -21.591 -2.789 3.433 1.00 87.62 95 CYS A O 1
ATOM 744 N N . GLU A 1 96 ? -21.663 -2.767 1.180 1.00 90.19 96 GLU A N 1
ATOM 745 C CA . GLU A 1 96 ? -22.911 -2.002 1.041 1.00 90.19 96 GLU A CA 1
ATOM 746 C C . GLU A 1 96 ? -22.879 -0.657 1.803 1.00 90.19 96 GLU A C 1
ATOM 748 O O . GLU A 1 96 ? -23.908 -0.156 2.263 1.00 90.19 96 GLU A O 1
ATOM 753 N N . THR A 1 97 ? -21.690 -0.060 1.958 1.00 89.25 97 THR A N 1
ATOM 754 C CA . THR A 1 97 ? -21.526 1.237 2.621 1.00 89.25 97 THR A CA 1
ATOM 755 C C . THR A 1 97 ? -22.198 2.330 1.779 1.00 89.25 97 THR A C 1
ATOM 757 O O . THR A 1 97 ? -21.920 2.417 0.579 1.00 89.25 97 THR A O 1
ATOM 760 N N . PRO A 1 98 ? -23.045 3.200 2.366 1.00 92.62 98 PRO A N 1
ATOM 761 C CA . PRO A 1 98 ? -23.664 4.300 1.632 1.00 92.62 98 PRO A CA 1
ATOM 762 C C . PRO A 1 98 ? -22.616 5.207 0.979 1.00 92.62 98 PRO A C 1
ATOM 764 O O . PRO A 1 98 ? -21.633 5.593 1.615 1.00 92.62 98 PRO A O 1
ATOM 767 N N . VAL A 1 99 ? -22.834 5.591 -0.281 1.00 90.62 99 VAL A N 1
ATOM 768 C CA . VAL A 1 99 ? -21.882 6.394 -1.074 1.00 90.62 99 VAL A CA 1
ATOM 769 C C . VAL A 1 99 ? -21.525 7.710 -0.373 1.00 90.62 99 VAL A C 1
ATOM 771 O O . VAL A 1 99 ? -20.383 8.171 -0.439 1.00 90.62 99 VAL A O 1
ATOM 774 N N . GLU A 1 100 ? -22.479 8.296 0.350 1.00 93.81 100 GLU A N 1
ATOM 775 C CA . GLU A 1 100 ? -22.299 9.530 1.112 1.00 93.81 100 GLU A CA 1
ATOM 776 C C . GLU A 1 100 ? -21.319 9.374 2.287 1.00 93.81 100 GLU A C 1
ATOM 778 O O . GLU A 1 100 ? -20.727 10.363 2.723 1.00 93.81 100 GLU A O 1
ATOM 783 N N . GLU A 1 101 ? -21.120 8.151 2.785 1.00 92.00 101 GLU A N 1
ATOM 784 C CA . GLU A 1 101 ? -20.243 7.830 3.917 1.00 92.00 101 GLU A CA 1
ATOM 785 C C . GLU A 1 101 ? -18.825 7.431 3.479 1.00 92.00 101 GLU A C 1
ATOM 787 O O . GLU A 1 101 ? -17.868 7.622 4.236 1.00 92.00 101 GLU A O 1
ATOM 792 N N . ILE A 1 102 ? -18.657 6.962 2.237 1.00 92.06 102 ILE A N 1
ATOM 793 C CA . ILE A 1 102 ? -17.367 6.491 1.707 1.00 92.06 102 ILE A CA 1
ATOM 794 C C . ILE A 1 102 ? -16.330 7.619 1.669 1.00 92.06 102 ILE A C 1
ATOM 796 O O . ILE A 1 102 ? -15.219 7.462 2.174 1.00 92.06 102 ILE A O 1
ATOM 800 N N . GLN A 1 103 ? -16.667 8.776 1.094 1.00 92.25 103 GLN A N 1
ATOM 801 C CA . GLN A 1 103 ? -15.711 9.886 0.976 1.00 92.25 103 GLN A CA 1
ATOM 802 C C . GLN A 1 103 ? -15.268 10.444 2.342 1.00 92.25 103 GLN A C 1
ATOM 804 O O . GLN A 1 103 ? -14.059 10.580 2.556 1.00 92.25 103 GLN A O 1
ATOM 809 N N . PRO A 1 104 ? -16.179 10.720 3.301 1.00 92.75 104 PRO A N 1
ATOM 810 C CA . PRO A 1 104 ? -15.796 11.048 4.673 1.00 92.75 104 PRO A CA 1
ATOM 811 C C . PRO A 1 104 ? -14.873 10.001 5.308 1.00 92.75 104 PRO A C 1
ATOM 813 O O . PRO A 1 104 ? -13.833 10.362 5.868 1.00 92.75 104 PRO A O 1
ATOM 816 N N . PHE A 1 105 ? -15.199 8.712 5.159 1.00 92.69 105 PHE A N 1
ATOM 817 C CA . PHE A 1 105 ? -14.369 7.625 5.672 1.00 92.69 105 PHE A CA 1
ATOM 818 C C . PHE A 1 105 ? -12.958 7.650 5.074 1.00 92.69 105 PHE A C 1
ATOM 820 O O . PHE A 1 105 ? -11.983 7.589 5.821 1.00 92.69 105 PHE A O 1
ATOM 827 N N . LEU A 1 106 ? -12.818 7.780 3.751 1.00 90.56 106 LEU A N 1
ATOM 828 C CA . LEU A 1 106 ? -11.511 7.791 3.085 1.00 90.56 106 LEU A CA 1
ATOM 829 C C . LEU A 1 106 ? -10.633 8.955 3.561 1.00 90.56 106 LEU A C 1
ATOM 831 O O . LEU A 1 106 ? -9.428 8.773 3.749 1.00 90.56 106 LEU A O 1
ATOM 835 N N . GLN A 1 107 ? -11.219 10.126 3.829 1.00 89.25 107 GLN A N 1
ATOM 836 C CA . GLN A 1 107 ? -10.487 11.266 4.390 1.00 89.25 107 GLN A CA 1
ATOM 837 C C . GLN A 1 107 ? -9.987 10.984 5.814 1.00 89.25 107 GLN A C 1
ATOM 839 O O . GLN A 1 107 ? -8.808 11.201 6.113 1.00 89.25 107 GLN A O 1
ATOM 844 N N . GLU A 1 108 ? -10.845 10.454 6.690 1.00 89.38 108 GLU A N 1
ATOM 845 C CA . GLU A 1 108 ? -10.452 10.046 8.047 1.00 89.38 108 GLU A CA 1
ATOM 846 C C . GLU A 1 108 ? -9.378 8.952 8.012 1.00 89.38 108 GLU A C 1
ATOM 848 O O . GLU A 1 108 ? -8.372 9.014 8.729 1.00 89.38 108 GLU A O 1
ATOM 853 N N . TYR A 1 109 ? -9.560 7.976 7.126 1.00 87.81 109 TYR A N 1
ATOM 854 C CA . TYR A 1 109 ? -8.658 6.854 6.941 1.00 87.81 109 TYR A CA 1
ATOM 855 C C . TYR A 1 109 ? -7.294 7.314 6.435 1.00 87.81 109 TYR A C 1
ATOM 857 O O . TYR A 1 109 ? -6.271 6.861 6.941 1.00 87.81 109 TYR A O 1
ATOM 865 N N . LYS A 1 110 ? -7.242 8.273 5.509 1.00 84.00 110 LYS A N 1
ATOM 866 C CA . LYS A 1 110 ? -5.994 8.879 5.031 1.00 84.00 110 LYS A CA 1
ATOM 867 C C . LYS A 1 110 ? -5.220 9.562 6.154 1.00 84.00 110 LYS A C 1
ATOM 869 O O . LYS A 1 110 ? -4.003 9.397 6.247 1.00 84.00 110 LYS A O 1
ATOM 874 N N . VAL A 1 111 ? -5.909 10.281 7.042 1.00 83.25 111 VAL A N 1
ATOM 875 C CA . VAL A 1 111 ? -5.287 10.906 8.221 1.00 83.25 111 VAL A CA 1
ATOM 876 C C . VAL A 1 111 ? -4.780 9.845 9.199 1.00 83.25 111 VAL A C 1
ATOM 878 O O . VAL A 1 111 ? -3.644 9.943 9.668 1.00 83.25 111 VAL A O 1
ATOM 881 N N . LEU A 1 112 ? -5.577 8.812 9.486 1.00 82.81 112 LEU A N 1
ATOM 882 C CA . LEU A 1 112 ? -5.171 7.693 10.341 1.00 82.81 112 LEU A CA 1
ATOM 883 C C . LEU A 1 112 ? -3.956 6.961 9.752 1.00 82.81 112 LEU A C 1
ATOM 885 O O . LEU A 1 112 ? -2.968 6.739 10.450 1.00 82.81 112 LEU A O 1
ATOM 889 N N . LYS A 1 113 ? -3.995 6.655 8.453 1.00 78.69 113 LYS A N 1
ATOM 890 C CA . LYS A 1 113 ? -2.909 6.044 7.685 1.00 78.69 113 LYS A CA 1
ATOM 891 C C . LYS A 1 113 ? -1.656 6.904 7.758 1.00 78.69 113 LYS A C 1
ATOM 893 O O . LYS A 1 113 ? -0.600 6.379 8.072 1.00 78.69 113 LYS A O 1
ATOM 898 N N . ALA A 1 114 ? -1.748 8.216 7.557 1.00 76.56 114 ALA A N 1
ATOM 899 C CA . ALA A 1 114 ? -0.601 9.112 7.687 1.00 76.56 114 ALA A CA 1
ATOM 900 C C . ALA A 1 114 ? -0.020 9.131 9.113 1.00 76.56 114 ALA A C 1
ATOM 902 O O . ALA A 1 114 ? 1.192 9.241 9.268 1.00 76.56 114 ALA A O 1
ATOM 903 N N . ARG A 1 115 ? -0.845 8.979 10.156 1.00 76.00 115 ARG A N 1
ATOM 904 C CA . ARG A 1 115 ? -0.374 8.893 11.552 1.00 76.00 115 ARG A CA 1
ATOM 905 C C . ARG A 1 115 ? 0.280 7.551 11.882 1.00 76.00 115 ARG A C 1
ATOM 907 O O . ARG A 1 115 ? 1.272 7.533 12.597 1.00 76.00 115 ARG A O 1
ATOM 914 N N . LEU A 1 116 ? -0.267 6.446 11.375 1.00 70.94 116 LEU A N 1
ATOM 915 C CA . LEU A 1 116 ? 0.235 5.090 11.636 1.00 70.94 116 LEU A CA 1
ATOM 916 C C . LEU A 1 116 ? 1.390 4.687 10.700 1.00 70.94 116 LEU A C 1
ATOM 918 O O . LEU A 1 116 ? 2.247 3.880 11.058 1.00 70.94 116 LEU A O 1
ATOM 922 N N . LEU A 1 117 ? 1.424 5.234 9.484 1.00 65.56 117 LEU A N 1
ATOM 923 C CA . LEU A 1 117 ? 2.438 4.954 8.463 1.00 65.56 117 LEU A CA 1
ATOM 924 C C . LEU A 1 117 ? 3.498 6.055 8.339 1.00 65.56 117 LEU A C 1
ATOM 926 O O . LEU A 1 117 ? 4.587 5.780 7.839 1.00 65.56 117 LEU A O 1
ATOM 930 N N . GLY A 1 118 ? 3.212 7.279 8.786 1.00 56.09 118 GLY A N 1
ATOM 931 C CA . GLY A 1 118 ? 4.118 8.419 8.672 1.00 56.09 118 GLY A CA 1
ATOM 932 C C . GLY A 1 118 ? 5.088 8.552 9.847 1.00 56.09 118 GLY A C 1
ATOM 933 O O . GLY A 1 118 ? 4.721 8.407 11.008 1.00 56.09 118 GLY A O 1
ATOM 934 N N . ASN A 1 119 ? 6.341 8.884 9.523 1.00 48.69 119 ASN A N 1
ATOM 935 C CA . ASN A 1 119 ? 7.435 9.296 10.418 1.00 48.69 119 ASN A CA 1
ATOM 936 C C . ASN A 1 119 ? 7.957 8.310 11.476 1.00 48.69 119 ASN A C 1
ATOM 938 O O . ASN A 1 119 ? 8.981 8.607 12.094 1.00 48.69 119 ASN A O 1
ATOM 942 N N . GLU A 1 120 ? 7.367 7.131 11.667 1.00 49.16 120 GLU A N 1
ATOM 943 C CA . GLU A 1 120 ? 8.037 6.097 12.462 1.00 49.16 120 GLU A CA 1
ATOM 944 C C . GLU A 1 120 ? 9.188 5.487 11.648 1.00 49.16 120 GLU A C 1
ATOM 946 O O . GLU A 1 120 ? 8.956 4.856 10.614 1.00 49.16 120 GLU A O 1
ATOM 951 N N . SER A 1 121 ? 10.433 5.659 12.112 1.00 39.22 121 SER A N 1
ATOM 952 C CA . SER A 1 121 ? 11.578 4.883 11.619 1.00 39.22 121 SER A CA 1
ATOM 953 C C . SER A 1 121 ? 11.232 3.398 11.680 1.00 39.22 121 SER A C 1
ATOM 955 O O . SER A 1 121 ? 10.697 2.975 12.708 1.00 39.22 121 SER A O 1
ATOM 957 N N . MET A 1 122 ? 11.530 2.627 10.622 1.00 42.16 122 MET A N 1
ATOM 958 C CA . MET A 1 122 ? 11.286 1.179 10.615 1.00 42.16 122 MET A CA 1
ATOM 959 C C . MET A 1 122 ? 11.727 0.577 11.951 1.00 42.16 122 MET A C 1
ATOM 961 O O . MET A 1 122 ? 12.848 0.826 12.408 1.00 42.16 122 MET A O 1
ATOM 965 N N . SER A 1 123 ? 10.823 -0.160 12.599 1.00 36.91 123 SER A N 1
ATOM 966 C CA . SER A 1 123 ? 11.138 -0.858 13.841 1.00 36.91 123 SER A CA 1
ATOM 967 C C . SER A 1 123 ? 12.403 -1.693 13.627 1.00 36.91 123 SER A C 1
ATOM 969 O O . SER A 1 123 ? 12.477 -2.489 12.693 1.00 36.91 123 SER A O 1
ATOM 971 N N . ARG A 1 124 ? 13.406 -1.521 14.500 1.00 37.16 124 ARG A N 1
ATOM 972 C CA . ARG A 1 124 ? 14.600 -2.389 14.537 1.00 37.16 124 ARG A CA 1
ATOM 973 C C . ARG A 1 124 ? 14.242 -3.841 14.862 1.00 37.16 124 ARG A C 1
ATOM 975 O O . ARG A 1 124 ? 15.038 -4.736 14.608 1.00 37.16 124 ARG A O 1
ATOM 982 N N . SER A 1 125 ? 13.056 -4.056 15.428 1.00 36.88 125 SER A N 1
ATOM 983 C CA . SER A 1 125 ? 12.440 -5.365 15.559 1.00 36.88 125 SER A CA 1
ATOM 984 C C . SER A 1 125 ? 11.658 -5.633 14.278 1.00 36.88 125 SER A C 1
ATOM 986 O O . SER A 1 125 ? 10.541 -5.133 14.107 1.00 36.88 125 SER A O 1
ATOM 988 N N . GLY A 1 126 ? 12.288 -6.350 13.347 1.00 39.59 126 GLY A N 1
ATOM 989 C CA . GLY A 1 126 ? 11.563 -6.984 12.259 1.00 39.59 126 GLY A CA 1
ATOM 990 C C . GLY A 1 126 ? 10.624 -8.001 12.885 1.00 39.59 126 GLY A C 1
ATOM 991 O O . GLY A 1 126 ? 11.082 -8.906 13.578 1.00 39.59 126 GLY A O 1
ATOM 992 N N . ALA A 1 127 ? 9.319 -7.835 12.676 1.00 40.44 127 ALA A N 1
ATOM 993 C CA . ALA A 1 127 ? 8.405 -8.943 12.880 1.00 40.44 127 ALA A CA 1
ATOM 994 C C . ALA A 1 127 ? 8.968 -10.122 12.079 1.00 40.44 127 ALA A C 1
ATOM 996 O O . ALA A 1 127 ? 9.225 -9.989 10.876 1.00 40.44 127 ALA A O 1
ATOM 997 N N . GLY A 1 128 ? 9.251 -11.227 12.769 1.00 34.66 128 GLY A N 1
ATOM 998 C CA . GLY A 1 128 ? 9.608 -12.474 12.119 1.00 34.66 128 GLY A CA 1
ATOM 999 C C . GLY A 1 128 ? 8.569 -12.777 11.046 1.00 34.66 128 GLY A C 1
ATOM 1000 O O . GLY A 1 128 ? 7.373 -12.526 11.204 1.00 34.66 128 GLY A O 1
ATOM 1001 N N . VAL A 1 129 ? 9.036 -13.291 9.916 1.00 36.91 129 VAL A N 1
ATOM 1002 C CA . VAL A 1 129 ? 8.205 -13.687 8.768 1.00 36.91 129 VAL A CA 1
ATOM 1003 C C . VAL A 1 129 ? 7.313 -14.904 9.116 1.00 36.91 129 VAL A C 1
ATOM 1005 O O . VAL A 1 129 ? 6.655 -15.471 8.254 1.00 36.91 129 VAL A O 1
ATOM 1008 N N . ASP A 1 130 ? 7.275 -15.314 10.385 1.00 37.50 130 ASP A N 1
ATOM 1009 C CA . ASP A 1 130 ? 6.542 -16.449 10.937 1.00 37.50 130 ASP A CA 1
ATOM 1010 C C . ASP A 1 130 ? 5.184 -16.075 11.557 1.00 37.50 130 ASP A C 1
ATOM 1012 O O . ASP A 1 130 ? 4.436 -16.962 11.958 1.00 37.50 130 ASP A O 1
ATOM 1016 N N . GLY A 1 131 ? 4.813 -14.790 11.620 1.00 33.84 131 GLY A N 1
ATOM 1017 C CA . GLY A 1 131 ? 3.483 -14.383 12.100 1.00 33.84 131 GLY A CA 1
ATOM 1018 C C . GLY A 1 131 ? 3.241 -14.660 13.589 1.00 33.84 131 GLY A C 1
ATOM 1019 O O . GLY A 1 131 ? 2.120 -14.492 14.077 1.00 33.84 131 GLY A O 1
ATOM 1020 N N . HIS A 1 132 ? 4.279 -15.034 14.339 1.00 30.53 132 HIS A N 1
ATOM 1021 C CA . HIS A 1 132 ? 4.211 -15.141 15.785 1.00 30.53 132 HIS A CA 1
ATOM 1022 C C . HIS A 1 132 ? 4.361 -13.743 16.392 1.00 30.53 132 HIS A C 1
ATOM 1024 O O . HIS A 1 132 ? 5.450 -13.289 16.735 1.00 30.53 132 HIS A O 1
ATOM 1030 N N . MET A 1 133 ? 3.234 -13.037 16.542 1.00 37.28 133 MET A N 1
ATOM 1031 C CA . MET A 1 133 ? 3.142 -11.987 17.557 1.00 37.28 133 MET A CA 1
ATOM 1032 C C . MET A 1 133 ? 3.633 -12.565 18.887 1.00 37.28 133 MET A C 1
ATOM 1034 O O . MET A 1 133 ? 3.226 -13.663 19.268 1.00 37.28 133 MET A O 1
ATOM 1038 N N . PHE A 1 134 ? 4.477 -11.810 19.590 1.00 35.06 134 PHE A N 1
ATOM 1039 C CA . PHE A 1 134 ? 4.822 -12.058 20.985 1.00 35.06 134 PHE A CA 1
ATOM 1040 C C . PHE A 1 134 ? 3.547 -12.371 21.785 1.00 35.06 134 PHE A C 1
ATOM 1042 O O . PHE A 1 134 ? 2.725 -11.494 22.049 1.00 35.06 134 PHE A O 1
ATOM 1049 N N . ILE A 1 135 ? 3.384 -13.639 22.164 1.00 35.34 135 ILE A N 1
ATOM 1050 C CA . ILE A 1 135 ? 2.417 -14.063 23.171 1.00 35.34 135 ILE A CA 1
ATOM 1051 C C . ILE A 1 135 ? 3.078 -13.775 24.513 1.00 35.34 135 ILE A C 1
ATOM 1053 O O . ILE A 1 135 ? 3.752 -14.626 25.082 1.00 35.34 135 ILE A O 1
ATOM 1057 N N . GLU A 1 136 ? 2.900 -12.563 25.020 1.00 37.94 136 GLU A N 1
ATOM 1058 C CA . GLU A 1 136 ? 3.192 -12.271 26.421 1.00 37.94 136 GLU A CA 1
ATOM 1059 C C . GLU A 1 136 ? 2.001 -11.550 27.060 1.00 37.94 136 GLU A C 1
ATOM 1061 O O . GLU A 1 136 ? 2.080 -10.422 27.528 1.00 37.94 136 GLU A O 1
ATOM 1066 N N . THR A 1 137 ? 0.841 -12.212 27.051 1.00 41.25 137 THR A N 1
ATOM 1067 C CA . THR A 1 137 ? -0.358 -11.761 27.786 1.00 41.25 137 THR A CA 1
ATOM 1068 C C . THR A 1 137 ? -1.037 -12.872 28.592 1.00 41.25 137 THR A C 1
ATOM 1070 O O . THR A 1 137 ? -2.198 -12.756 28.974 1.00 41.25 137 THR A O 1
ATOM 1073 N N . THR A 1 138 ? -0.320 -13.935 28.967 1.00 36.00 138 THR A N 1
ATOM 1074 C CA . THR A 1 138 ? -0.856 -15.001 29.842 1.00 36.00 138 THR A CA 1
ATOM 1075 C C . THR A 1 138 ? -0.747 -14.723 31.349 1.00 36.00 138 THR A C 1
ATOM 1077 O O . THR A 1 138 ? -1.061 -15.604 32.145 1.00 36.00 138 THR A O 1
ATOM 1080 N N . SER A 1 139 ? -0.379 -13.513 31.793 1.00 40.62 139 SER A N 1
ATOM 1081 C CA . SER A 1 139 ? -0.176 -13.234 33.230 1.00 40.62 139 SER A CA 1
ATOM 1082 C C . SER A 1 139 ? -1.334 -12.541 33.975 1.00 40.62 139 SER A C 1
ATOM 1084 O O . SER A 1 139 ? -1.204 -12.312 35.178 1.00 40.62 139 SER A O 1
ATOM 1086 N N . ILE A 1 140 ? -2.480 -12.234 33.353 1.00 45.75 140 ILE A N 1
ATOM 1087 C CA . ILE A 1 140 ? -3.585 -11.534 34.050 1.00 45.75 140 ILE A CA 1
ATOM 1088 C C . ILE A 1 140 ? -4.900 -12.318 33.959 1.00 45.75 140 ILE A C 1
ATOM 1090 O O . ILE A 1 140 ? -5.918 -11.840 33.474 1.00 45.75 140 ILE A O 1
ATOM 1094 N N . LEU A 1 141 ? -4.897 -13.546 34.478 1.00 41.22 141 LEU A N 1
ATOM 1095 C CA . LEU A 1 141 ? -6.122 -14.259 34.861 1.00 41.22 141 LEU A CA 1
ATOM 1096 C C . LEU A 1 141 ? -6.079 -14.636 36.347 1.00 41.22 141 LEU A C 1
ATOM 1098 O O . LEU A 1 141 ? -6.364 -15.762 36.746 1.00 41.22 141 LEU A O 1
ATOM 1102 N N . ALA A 1 142 ? -5.743 -13.667 37.200 1.00 45.84 142 ALA A N 1
ATOM 1103 C CA . ALA A 1 142 ? -6.121 -13.727 38.606 1.00 45.84 142 ALA A CA 1
ATOM 1104 C C . ALA A 1 142 ? -7.527 -13.121 38.743 1.00 45.84 142 ALA A C 1
ATOM 1106 O O . ALA A 1 142 ? -7.730 -11.933 38.498 1.00 45.84 142 ALA A O 1
ATOM 1107 N N . LYS A 1 143 ? -8.507 -13.968 39.085 1.00 53.25 143 LYS A N 1
ATOM 1108 C CA . LYS A 1 143 ? -9.934 -13.634 39.261 1.00 53.25 143 LYS A CA 1
ATOM 1109 C C . LYS A 1 143 ? -10.142 -12.275 39.960 1.00 53.25 143 LYS A C 1
ATOM 1111 O O . LYS A 1 143 ? -9.776 -12.161 41.132 1.00 53.25 143 LYS A O 1
ATOM 1116 N N . PRO A 1 144 ? -10.805 -11.282 39.339 1.00 46.38 144 PRO A N 1
ATOM 1117 C CA . PRO A 1 144 ? -11.138 -10.058 40.042 1.00 46.38 144 PRO A CA 1
ATOM 1118 C C . PRO A 1 144 ? -12.501 -10.171 40.732 1.00 46.38 144 PRO A C 1
ATOM 1120 O O . PRO A 1 144 ? -13.510 -10.525 40.120 1.00 46.38 144 PRO A O 1
ATOM 1123 N N . LYS A 1 145 ? -12.547 -9.793 42.014 1.00 52.84 145 LYS A N 1
ATOM 1124 C CA . LYS A 1 145 ? -13.779 -9.278 42.623 1.00 52.84 145 LYS A CA 1
ATOM 1125 C C . LYS A 1 145 ? -14.140 -7.996 41.868 1.00 52.84 145 LYS A C 1
ATOM 1127 O O . LYS A 1 145 ? -13.325 -7.078 41.830 1.00 52.84 145 LYS A O 1
ATOM 1132 N N . LEU A 1 146 ? -15.324 -7.950 41.251 1.00 51.72 146 LEU A N 1
ATOM 1133 C CA . LEU A 1 146 ? -15.809 -6.778 40.521 1.00 51.72 146 LEU A CA 1
ATOM 1134 C C . LEU A 1 146 ? -15.924 -5.570 41.461 1.00 51.72 146 LEU A C 1
ATOM 1136 O O . LEU A 1 146 ? -16.869 -5.452 42.238 1.00 51.72 146 LEU A O 1
ATOM 1140 N N . VAL A 1 147 ? -14.964 -4.660 41.351 1.00 59.94 147 VAL A N 1
ATOM 1141 C CA . VAL A 1 147 ? -15.050 -3.279 41.828 1.00 59.94 147 VAL A CA 1
ATOM 1142 C C . VAL A 1 147 ? -15.090 -2.406 40.574 1.00 59.94 147 VAL A C 1
ATOM 1144 O O . VAL A 1 147 ? -14.428 -2.728 39.589 1.00 59.94 147 VAL A O 1
ATOM 1147 N N . LYS A 1 148 ? -15.880 -1.326 40.560 1.00 60.44 148 LYS A N 1
ATOM 1148 C CA . LYS A 1 148 ? -16.026 -0.426 39.392 1.00 60.44 148 LYS A CA 1
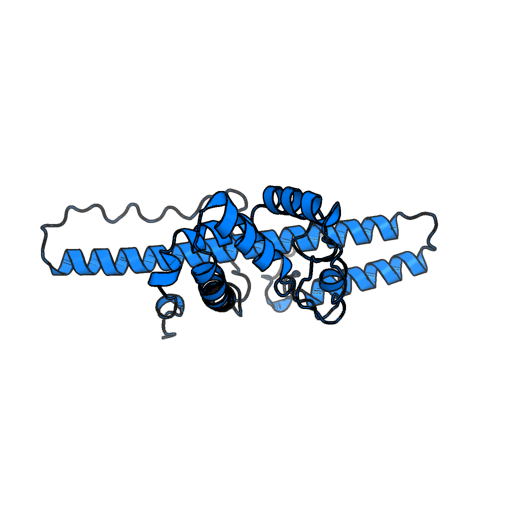ATOM 1149 C C . LYS A 1 148 ? -14.673 0.044 38.822 1.00 60.44 148 LYS A C 1
ATOM 1151 O O . LYS A 1 148 ? -14.536 0.173 37.609 1.00 60.44 148 LYS A O 1
ATOM 1156 N N . ASP A 1 149 ? -13.660 0.176 39.677 1.00 67.06 149 ASP A N 1
ATOM 1157 C CA . ASP A 1 149 ? -12.284 0.516 39.296 1.00 67.06 149 ASP A CA 1
ATOM 1158 C C . ASP A 1 149 ? -11.602 -0.556 38.431 1.00 67.06 149 ASP A C 1
ATOM 1160 O O . ASP A 1 149 ? -10.727 -0.244 37.628 1.00 67.06 149 ASP A O 1
ATOM 1164 N N . THR A 1 150 ? -11.998 -1.824 38.557 1.00 75.94 150 THR A N 1
ATOM 1165 C CA . THR A 1 150 ? -11.504 -2.922 37.717 1.00 75.94 150 THR A CA 1
ATOM 1166 C C . THR A 1 150 ? -12.105 -2.872 36.318 1.00 75.94 150 THR A C 1
ATOM 1168 O O . THR A 1 150 ? -11.394 -3.130 35.355 1.00 75.94 150 THR A O 1
ATOM 1171 N N . VAL A 1 151 ? -13.385 -2.508 36.185 1.00 80.81 151 VAL A N 1
ATOM 1172 C CA . VAL A 1 151 ? -14.043 -2.402 34.871 1.00 80.81 151 VAL A CA 1
ATOM 1173 C C . VAL A 1 151 ? -13.410 -1.285 34.050 1.00 80.81 151 VAL A C 1
ATOM 1175 O O . VAL A 1 151 ? -13.034 -1.527 32.908 1.00 80.81 151 VAL A O 1
ATOM 1178 N N . LYS A 1 152 ? -13.197 -0.107 34.652 1.00 81.81 152 LYS A N 1
ATOM 1179 C CA . LYS A 1 152 ? -12.509 1.000 33.978 1.00 81.81 152 LYS A CA 1
ATOM 1180 C C . LYS A 1 152 ? -11.094 0.607 33.540 1.00 81.81 152 LYS A C 1
ATOM 1182 O O . LYS A 1 152 ? -10.747 0.784 32.384 1.00 81.81 152 LYS A O 1
ATOM 1187 N N . LYS A 1 153 ? -10.309 -0.023 34.424 1.00 79.00 153 LYS A N 1
ATOM 1188 C CA . LYS A 1 153 ? -8.961 -0.513 34.077 1.00 79.00 153 LYS A CA 1
ATOM 1189 C C . LYS A 1 153 ? -8.965 -1.510 32.917 1.00 79.00 153 LYS A C 1
ATOM 1191 O O . LYS A 1 153 ? -8.053 -1.486 32.101 1.00 79.00 153 LYS A O 1
ATOM 1196 N N . LEU A 1 154 ? -9.963 -2.393 32.850 1.00 82.50 154 LEU A N 1
ATOM 1197 C CA . LEU A 1 154 ? -10.105 -3.338 31.741 1.00 82.50 154 LEU A CA 1
ATOM 1198 C C . LEU A 1 154 ? -10.483 -2.631 30.433 1.00 82.50 154 LEU A C 1
ATOM 1200 O O . LEU A 1 154 ? -9.963 -3.008 29.390 1.00 82.50 154 LEU A O 1
ATOM 1204 N N . GLN A 1 155 ? -11.343 -1.610 30.486 1.00 85.19 155 GLN A N 1
ATOM 1205 C CA . GLN A 1 155 ? -11.697 -0.790 29.323 1.00 85.19 155 GLN A CA 1
ATOM 1206 C C . GLN A 1 155 ? -10.485 -0.014 28.797 1.00 85.19 155 GLN A C 1
ATOM 1208 O O . GLN A 1 155 ? -10.170 -0.129 27.616 1.00 85.19 155 GLN A O 1
ATOM 1213 N N . ASP A 1 156 ? -9.756 0.672 29.682 1.00 83.69 156 ASP A N 1
ATOM 1214 C CA . ASP A 1 156 ? -8.537 1.412 29.334 1.00 83.69 156 ASP A CA 1
ATOM 1215 C C . ASP A 1 156 ? -7.480 0.470 28.718 1.00 83.69 156 ASP A C 1
ATOM 1217 O O . ASP A 1 156 ? -6.817 0.798 27.733 1.00 83.69 156 ASP A O 1
ATOM 1221 N N . HIS A 1 157 ? -7.342 -0.745 29.266 1.00 81.38 157 HIS A N 1
ATOM 1222 C CA . HIS A 1 157 ? -6.415 -1.745 28.737 1.00 81.38 157 HIS A CA 1
ATOM 1223 C C . HIS A 1 157 ? -6.859 -2.305 27.379 1.00 81.38 157 HIS A C 1
ATOM 1225 O O . HIS A 1 157 ? -6.025 -2.498 26.497 1.00 81.38 157 HIS A O 1
ATOM 1231 N N . LEU A 1 158 ? -8.158 -2.544 27.180 1.00 82.69 158 LEU A N 1
ATOM 1232 C CA . LEU A 1 158 ? -8.696 -2.996 25.897 1.00 82.69 158 LEU A CA 1
ATOM 1233 C C . LEU A 1 158 ? -8.491 -1.941 24.803 1.00 82.69 158 LEU A C 1
ATOM 1235 O O . LEU A 1 158 ? -8.079 -2.288 23.698 1.00 82.69 158 LEU A O 1
ATOM 1239 N N . GLU A 1 159 ? -8.734 -0.667 25.114 1.00 84.88 159 GLU A N 1
ATOM 1240 C CA . GLU A 1 159 ? -8.465 0.449 24.204 1.00 84.88 159 GLU A CA 1
ATOM 1241 C C . GLU A 1 159 ? -6.980 0.505 23.825 1.00 84.88 159 GLU A C 1
ATOM 1243 O O . GLU A 1 159 ? -6.644 0.592 22.643 1.00 84.88 159 GLU A O 1
ATOM 1248 N N . TYR A 1 160 ? -6.085 0.391 24.809 1.00 80.12 160 TYR A N 1
ATOM 1249 C CA . TYR A 1 160 ? -4.647 0.325 24.558 1.00 80.12 160 TYR A CA 1
ATOM 1250 C C . TYR A 1 160 ? -4.283 -0.824 23.601 1.00 80.12 160 TYR A C 1
ATOM 1252 O O . TYR A 1 160 ? -3.595 -0.602 22.604 1.00 80.12 160 TYR A O 1
ATOM 1260 N N . LEU A 1 161 ? -4.794 -2.035 23.855 1.00 76.94 161 LEU A N 1
ATOM 1261 C CA . LEU A 1 161 ? -4.532 -3.207 23.014 1.00 76.94 161 LEU A CA 1
ATOM 1262 C C . LEU A 1 161 ? -5.057 -3.036 21.582 1.00 76.94 161 LEU A C 1
ATOM 1264 O O . LEU A 1 161 ? -4.388 -3.449 20.637 1.00 76.94 161 LEU A O 1
ATOM 1268 N N . ARG A 1 162 ? -6.224 -2.409 21.400 1.00 78.00 162 ARG A N 1
ATOM 1269 C CA . ARG A 1 162 ? -6.789 -2.108 20.073 1.00 78.00 162 ARG A CA 1
ATOM 1270 C C . ARG A 1 162 ? -5.907 -1.141 19.290 1.00 78.00 162 ARG A C 1
ATOM 1272 O O . ARG A 1 162 ? -5.616 -1.380 18.119 1.00 78.00 162 ARG A O 1
ATOM 1279 N N . LYS A 1 163 ? -5.404 -0.093 19.946 1.00 80.62 163 LYS A N 1
ATOM 1280 C CA . LYS A 1 163 ? -4.479 0.862 19.322 1.00 80.62 163 LYS A CA 1
ATOM 1281 C C . LYS A 1 163 ? -3.133 0.222 18.967 1.00 80.62 163 LYS A C 1
ATOM 1283 O O . LYS A 1 163 ? -2.618 0.473 17.879 1.00 80.62 163 LYS A O 1
ATOM 1288 N N . GLU A 1 164 ? -2.586 -0.640 19.829 1.00 77.69 164 GLU A N 1
ATOM 1289 C CA . GLU A 1 164 ? -1.374 -1.414 19.505 1.00 77.69 164 GLU A CA 1
ATOM 1290 C C . GLU A 1 164 ? -1.615 -2.382 18.338 1.00 77.69 164 GLU A C 1
ATOM 1292 O O . GLU A 1 164 ? -0.767 -2.507 17.456 1.00 77.69 164 GLU A O 1
ATOM 1297 N N . ASN A 1 165 ? -2.782 -3.029 18.271 1.00 78.50 165 ASN A N 1
ATOM 1298 C CA . ASN A 1 165 ? -3.125 -3.904 17.152 1.00 78.50 165 ASN A CA 1
ATOM 1299 C C . ASN A 1 165 ? -3.197 -3.134 15.821 1.00 78.50 165 ASN A C 1
ATOM 1301 O O . ASN A 1 165 ? -2.621 -3.578 14.825 1.00 78.50 165 ASN A O 1
ATOM 1305 N N . ALA A 1 166 ? -3.821 -1.952 15.810 1.00 77.56 166 ALA A N 1
ATOM 1306 C CA . ALA A 1 166 ? -3.850 -1.083 14.634 1.00 77.56 166 ALA A CA 1
ATOM 1307 C C . ALA A 1 166 ? -2.436 -0.688 14.184 1.00 77.56 166 ALA A C 1
ATOM 1309 O O . ALA A 1 166 ? -2.124 -0.709 12.992 1.00 77.56 166 ALA A O 1
ATOM 1310 N N . ARG A 1 167 ? -1.548 -0.392 15.139 1.00 79.75 167 ARG A N 1
ATOM 1311 C CA . ARG A 1 167 ? -0.142 -0.083 14.866 1.00 79.75 167 ARG A CA 1
ATOM 1312 C C . ARG A 1 167 ? 0.613 -1.276 14.282 1.00 79.75 167 ARG A C 1
ATOM 1314 O O . ARG A 1 167 ? 1.304 -1.122 13.277 1.00 79.75 167 ARG A O 1
ATOM 1321 N N . ALA A 1 168 ? 0.471 -2.459 14.877 1.00 76.81 168 ALA A N 1
ATOM 1322 C CA . ALA A 1 168 ? 1.094 -3.683 14.381 1.00 76.81 168 ALA A CA 1
ATOM 1323 C C . ALA A 1 168 ? 0.612 -4.020 12.960 1.00 76.81 168 ALA A C 1
ATOM 1325 O O . ALA A 1 168 ? 1.420 -4.330 12.083 1.00 76.81 168 ALA A O 1
ATOM 1326 N N . THR A 1 169 ? -0.689 -3.871 12.705 1.00 78.69 169 THR A N 1
ATOM 1327 C CA . THR A 1 169 ? -1.297 -4.058 11.382 1.00 78.69 169 THR A CA 1
ATOM 1328 C C . THR A 1 169 ? -0.733 -3.066 10.366 1.00 78.69 169 THR A C 1
ATOM 1330 O O . THR A 1 169 ? -0.298 -3.462 9.284 1.00 78.69 169 THR A O 1
ATOM 1333 N N . ALA A 1 170 ? -0.648 -1.784 10.723 1.00 77.31 170 ALA A N 1
ATOM 1334 C CA . ALA A 1 170 ? -0.061 -0.758 9.868 1.00 77.31 170 ALA A CA 1
ATOM 1335 C C . ALA A 1 170 ? 1.426 -1.033 9.562 1.00 77.31 170 ALA A C 1
ATOM 1337 O O . ALA A 1 170 ? 1.868 -0.876 8.421 1.00 77.31 170 ALA A O 1
ATOM 1338 N N . ALA A 1 171 ? 2.199 -1.504 10.546 1.00 74.69 171 ALA A N 1
ATOM 1339 C CA . ALA A 1 171 ? 3.586 -1.916 10.343 1.00 74.69 171 ALA A CA 1
ATOM 1340 C C . ALA A 1 171 ? 3.698 -3.104 9.370 1.00 74.69 171 ALA A C 1
ATOM 1342 O O . ALA A 1 171 ? 4.534 -3.074 8.465 1.00 74.69 171 ALA A O 1
ATOM 1343 N N . ALA A 1 172 ? 2.825 -4.107 9.495 1.00 77.19 172 ALA A N 1
ATOM 1344 C CA . ALA A 1 172 ? 2.781 -5.250 8.585 1.00 77.19 172 ALA A CA 1
ATOM 1345 C C . ALA A 1 172 ? 2.428 -4.834 7.145 1.00 77.19 172 ALA A C 1
ATOM 1347 O O . ALA A 1 172 ? 3.097 -5.257 6.198 1.00 77.19 172 ALA A O 1
ATOM 1348 N N . VAL A 1 173 ? 1.437 -3.949 6.971 1.00 78.62 173 VAL A N 1
ATOM 1349 C CA . VAL A 1 173 ? 1.079 -3.367 5.664 1.00 78.62 173 VAL A CA 1
ATOM 1350 C C . VAL A 1 173 ? 2.281 -2.653 5.050 1.00 78.62 173 VAL A C 1
ATOM 1352 O O . VAL A 1 173 ? 2.618 -2.904 3.892 1.00 78.62 173 VAL A O 1
ATOM 1355 N N . ARG A 1 174 ? 2.988 -1.833 5.838 1.00 76.50 174 ARG A N 1
ATOM 1356 C CA . ARG A 1 174 ? 4.193 -1.124 5.390 1.00 76.50 174 ARG A CA 1
ATOM 1357 C C . ARG A 1 174 ? 5.287 -2.089 4.938 1.00 76.50 174 ARG A C 1
ATOM 1359 O O . ARG A 1 174 ? 5.823 -1.931 3.847 1.00 76.50 174 ARG A O 1
ATOM 1366 N N . MET A 1 175 ? 5.600 -3.103 5.747 1.00 76.25 175 MET A N 1
ATOM 1367 C CA . MET A 1 175 ? 6.608 -4.115 5.407 1.00 76.25 175 MET A CA 1
ATOM 1368 C C . MET A 1 175 ? 6.258 -4.838 4.106 1.00 76.25 175 MET A C 1
ATOM 1370 O O . MET A 1 175 ? 7.129 -5.037 3.258 1.00 76.25 175 MET A O 1
ATOM 1374 N N . ARG A 1 176 ? 4.982 -5.183 3.911 1.00 78.56 176 ARG A N 1
ATOM 1375 C CA . ARG A 1 176 ? 4.521 -5.839 2.687 1.00 78.56 176 ARG A CA 1
ATOM 1376 C C . ARG A 1 176 ? 4.619 -4.927 1.466 1.00 78.56 176 ARG A C 1
ATOM 1378 O O . ARG A 1 176 ? 5.131 -5.360 0.438 1.00 78.56 176 ARG A O 1
ATOM 1385 N N . GLN A 1 177 ? 4.200 -3.669 1.578 1.00 76.69 177 GLN A N 1
ATOM 1386 C CA . GLN A 1 177 ? 4.341 -2.681 0.501 1.00 76.69 177 GLN A CA 1
ATOM 1387 C C . GLN A 1 177 ? 5.814 -2.461 0.130 1.00 76.69 177 GLN A C 1
ATOM 1389 O O . GLN A 1 177 ? 6.159 -2.432 -1.054 1.00 76.69 177 GLN A O 1
ATOM 1394 N N . THR A 1 178 ? 6.698 -2.386 1.129 1.00 76.69 178 THR A N 1
ATOM 1395 C CA . THR A 1 178 ? 8.151 -2.319 0.932 1.00 76.69 178 THR A CA 1
ATOM 1396 C C . THR A 1 178 ? 8.669 -3.543 0.183 1.00 76.69 178 THR A C 1
ATOM 1398 O O . THR A 1 178 ? 9.381 -3.396 -0.809 1.00 76.69 178 THR A O 1
ATOM 1401 N N . TRP A 1 179 ? 8.279 -4.747 0.609 1.00 78.75 179 TRP A N 1
ATOM 1402 C CA . TRP A 1 179 ? 8.682 -6.000 -0.030 1.00 78.75 179 TRP A CA 1
ATOM 1403 C C . TRP A 1 179 ? 8.247 -6.082 -1.496 1.00 78.75 179 TRP A C 1
ATOM 14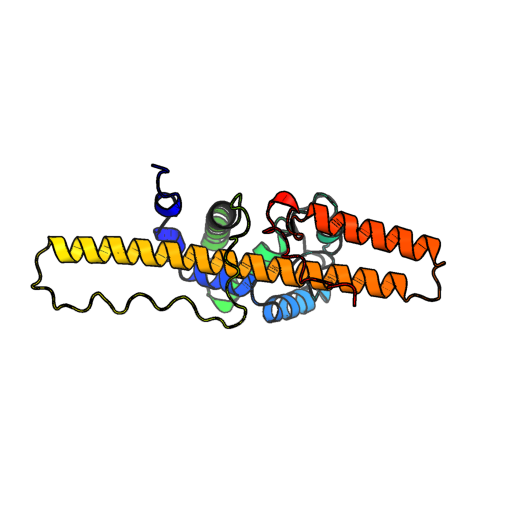05 O O . TRP A 1 179 ? 9.060 -6.411 -2.360 1.00 78.75 179 TRP A O 1
ATOM 1415 N N . VAL A 1 180 ? 6.985 -5.758 -1.791 1.00 80.69 180 VAL A N 1
ATOM 1416 C CA . VAL A 1 180 ? 6.443 -5.765 -3.160 1.00 80.69 180 VAL A CA 1
ATOM 1417 C C . VAL A 1 180 ? 7.193 -4.756 -4.033 1.00 80.69 180 VAL A C 1
ATOM 1419 O O . VAL A 1 180 ? 7.628 -5.086 -5.134 1.00 80.69 180 VAL A O 1
ATOM 1422 N N . THR A 1 181 ? 7.434 -3.553 -3.507 1.00 78.56 181 THR A N 1
ATOM 1423 C CA . THR A 1 181 ? 8.189 -2.508 -4.211 1.00 78.56 181 THR A CA 1
ATOM 1424 C C . THR A 1 181 ? 9.620 -2.951 -4.518 1.00 78.56 181 THR A C 1
ATOM 1426 O O . THR A 1 181 ? 10.074 -2.823 -5.654 1.00 78.56 181 THR A O 1
ATOM 1429 N N . LEU A 1 182 ? 10.334 -3.503 -3.531 1.00 78.56 182 LEU A N 1
ATOM 1430 C CA . LEU A 1 182 ? 11.694 -4.014 -3.718 1.00 78.56 182 LEU A CA 1
ATOM 1431 C C . LEU A 1 182 ? 11.736 -5.158 -4.731 1.00 78.56 182 LEU A C 1
ATOM 1433 O O . LEU A 1 182 ? 12.591 -5.153 -5.613 1.00 78.56 182 LEU A O 1
ATOM 1437 N N . SER A 1 183 ? 10.801 -6.104 -4.627 1.00 82.12 183 SER A N 1
ATOM 1438 C CA . SER A 1 183 ? 10.711 -7.255 -5.530 1.00 82.12 183 SER A CA 1
ATOM 1439 C C . SER A 1 183 ? 10.559 -6.807 -6.984 1.00 82.12 183 SER A C 1
ATOM 1441 O O . SER A 1 183 ? 11.291 -7.284 -7.851 1.00 82.12 183 SER A O 1
ATOM 1443 N N . ARG A 1 184 ? 9.682 -5.827 -7.242 1.00 83.94 184 ARG A N 1
ATOM 1444 C CA . ARG A 1 184 ? 9.501 -5.245 -8.577 1.00 83.94 184 ARG A CA 1
ATOM 1445 C C . ARG A 1 184 ? 10.748 -4.507 -9.065 1.00 83.94 184 ARG A C 1
ATOM 1447 O O . ARG A 1 184 ? 11.197 -4.758 -10.176 1.00 83.94 184 ARG A O 1
ATOM 1454 N N . LEU A 1 185 ? 11.365 -3.661 -8.233 1.00 82.94 185 LEU A N 1
ATOM 1455 C CA . LEU A 1 185 ? 12.592 -2.936 -8.604 1.00 82.94 185 LEU A CA 1
ATOM 1456 C C . LEU A 1 185 ? 13.758 -3.880 -8.935 1.00 82.94 185 LEU A C 1
ATOM 1458 O O . LEU A 1 185 ? 14.528 -3.607 -9.859 1.00 82.94 185 LEU A O 1
ATOM 1462 N N . ILE A 1 186 ? 13.896 -4.985 -8.195 1.00 83.44 186 ILE A N 1
ATOM 1463 C CA . ILE A 1 186 ? 14.881 -6.035 -8.484 1.00 83.44 186 ILE A CA 1
ATOM 1464 C C . ILE A 1 186 ? 14.541 -6.718 -9.810 1.00 83.44 186 ILE A C 1
ATOM 1466 O O . ILE A 1 186 ? 15.429 -6.857 -10.646 1.00 83.44 186 ILE A O 1
ATOM 1470 N N . GLY A 1 187 ? 13.275 -7.087 -10.028 1.00 85.94 187 GLY A N 1
ATOM 1471 C CA . GLY A 1 187 ? 12.803 -7.664 -11.289 1.00 85.94 187 GLY A CA 1
ATOM 1472 C C . GLY A 1 187 ? 13.116 -6.775 -12.494 1.00 85.94 187 GLY A C 1
ATOM 1473 O O . GLY A 1 187 ? 13.794 -7.222 -13.416 1.00 85.94 187 GLY A O 1
ATOM 1474 N N . ASP A 1 188 ? 12.732 -5.498 -12.440 1.00 85.56 188 ASP A N 1
ATOM 1475 C CA . ASP A 1 188 ? 13.016 -4.503 -13.483 1.00 85.56 188 ASP A CA 1
ATOM 1476 C C . ASP A 1 188 ? 14.525 -4.379 -13.747 1.00 85.56 188 ASP A C 1
ATOM 1478 O O . ASP A 1 188 ? 14.975 -4.318 -14.892 1.00 85.56 188 ASP A O 1
ATOM 1482 N N . THR A 1 189 ? 15.330 -4.375 -12.681 1.00 86.94 189 THR A N 1
ATOM 1483 C CA . THR A 1 189 ? 16.793 -4.300 -12.781 1.00 86.94 189 THR A CA 1
ATOM 1484 C C . THR A 1 189 ? 17.373 -5.542 -13.458 1.00 86.94 189 THR A C 1
ATOM 1486 O O . THR A 1 189 ? 18.240 -5.415 -14.322 1.00 86.94 189 THR A O 1
ATOM 1489 N N . LEU A 1 190 ? 16.895 -6.736 -13.098 1.00 87.75 190 LEU A N 1
ATOM 1490 C CA . LEU A 1 190 ? 17.334 -7.994 -13.700 1.00 87.75 190 LEU A CA 1
ATOM 1491 C C . LEU A 1 190 ? 16.964 -8.063 -15.181 1.00 87.75 190 LEU A C 1
ATOM 1493 O O . LEU A 1 190 ? 17.827 -8.397 -15.988 1.00 87.75 190 LEU A O 1
ATOM 1497 N N . VAL A 1 191 ? 15.736 -7.681 -15.543 1.00 89.62 191 VAL A N 1
ATOM 1498 C CA . VAL A 1 191 ? 15.281 -7.632 -16.942 1.00 89.62 191 VAL A CA 1
ATOM 1499 C C . VAL A 1 191 ? 16.194 -6.732 -17.771 1.00 89.62 191 VAL A C 1
ATOM 1501 O O . VAL A 1 191 ? 16.672 -7.144 -18.822 1.00 89.62 191 VAL A O 1
ATOM 1504 N N . VAL A 1 192 ? 16.511 -5.533 -17.274 1.00 89.88 192 VAL A N 1
ATOM 1505 C CA . VAL A 1 192 ? 17.404 -4.593 -17.970 1.00 89.88 192 VAL A CA 1
ATOM 1506 C C . VAL A 1 192 ? 18.828 -5.135 -18.118 1.00 89.88 192 VAL A C 1
ATOM 1508 O O . VAL A 1 192 ? 19.458 -4.907 -19.147 1.00 89.88 192 VAL A O 1
ATOM 1511 N N . LEU A 1 193 ? 19.356 -5.821 -17.101 1.00 90.00 193 LEU A N 1
ATOM 1512 C CA . LEU A 1 193 ? 20.713 -6.381 -17.131 1.00 90.00 193 LEU A CA 1
ATOM 1513 C C . LEU A 1 193 ? 20.835 -7.622 -18.021 1.00 90.00 193 LEU A C 1
ATOM 1515 O O . LEU A 1 193 ? 21.923 -7.902 -18.519 1.00 90.00 193 LEU A O 1
ATOM 1519 N N . GLN A 1 194 ? 19.746 -8.371 -18.187 1.00 92.19 194 GLN A N 1
ATOM 1520 C CA . GLN A 1 194 ? 19.704 -9.600 -18.978 1.00 92.19 194 GLN A CA 1
ATOM 1521 C C . GLN A 1 194 ? 19.288 -9.366 -20.433 1.00 92.19 194 GLN A C 1
ATOM 1523 O O . GLN A 1 194 ? 19.390 -10.296 -21.230 1.00 92.19 194 GLN A O 1
ATOM 1528 N N . ASP A 1 195 ? 18.832 -8.161 -20.786 1.00 91.81 195 ASP A N 1
ATOM 1529 C CA . ASP A 1 195 ? 18.396 -7.831 -22.140 1.00 91.81 195 ASP A CA 1
ATOM 1530 C C . ASP A 1 195 ? 19.587 -7.826 -23.123 1.00 91.81 195 ASP A C 1
ATOM 1532 O O . ASP A 1 195 ? 20.422 -6.914 -23.079 1.00 91.81 195 ASP A O 1
ATOM 1536 N N . PRO A 1 196 ? 19.673 -8.804 -24.049 1.00 91.25 196 PRO A N 1
ATOM 1537 C CA . PRO A 1 196 ? 20.779 -8.889 -24.997 1.00 91.25 196 PRO A CA 1
ATOM 1538 C C . PRO A 1 196 ? 20.752 -7.767 -26.045 1.00 91.25 196 PRO A C 1
ATOM 1540 O O . PRO A 1 196 ? 21.747 -7.566 -26.742 1.00 91.25 196 PRO A O 1
ATOM 1543 N N . ALA A 1 197 ? 19.637 -7.041 -26.185 1.00 93.69 197 ALA A N 1
ATOM 1544 C CA . ALA A 1 197 ? 19.514 -5.920 -27.110 1.00 93.69 197 ALA A CA 1
ATOM 1545 C C . ALA A 1 197 ? 20.142 -4.623 -26.567 1.00 93.69 197 ALA A C 1
ATOM 1547 O O . ALA A 1 197 ? 20.346 -3.672 -27.327 1.00 93.69 197 ALA A O 1
ATOM 1548 N N . ILE A 1 198 ? 20.459 -4.561 -25.269 1.00 91.25 198 ILE A N 1
ATOM 1549 C CA . ILE A 1 198 ? 21.027 -3.379 -24.618 1.00 91.25 198 ILE A CA 1
ATOM 1550 C C . ILE A 1 198 ? 22.529 -3.587 -24.404 1.00 91.25 198 ILE A C 1
ATOM 1552 O O . ILE A 1 198 ? 22.981 -4.632 -23.944 1.00 91.25 198 ILE A O 1
ATOM 1556 N N . SER A 1 199 ? 23.338 -2.567 -24.707 1.00 93.62 199 SER A N 1
ATOM 1557 C CA . SER A 1 199 ? 24.775 -2.646 -24.434 1.00 93.62 199 SER A CA 1
ATOM 1558 C C . SER A 1 199 ? 25.056 -2.712 -22.921 1.00 93.62 199 SER A C 1
ATOM 1560 O O . SER A 1 199 ? 24.365 -2.048 -22.139 1.00 93.62 199 SER A O 1
ATOM 1562 N N . PRO A 1 200 ? 26.106 -3.430 -22.476 1.00 90.88 200 PRO A N 1
ATOM 1563 C CA . PRO A 1 200 ? 26.383 -3.611 -21.048 1.00 90.88 200 PRO A CA 1
ATOM 1564 C C . PRO A 1 200 ? 26.510 -2.303 -20.249 1.00 90.88 200 PRO A C 1
ATOM 1566 O O . PRO A 1 200 ? 26.032 -2.216 -19.120 1.00 90.88 200 PRO A O 1
ATOM 1569 N N . SER A 1 201 ? 27.098 -1.253 -20.835 1.00 90.50 201 SER A N 1
ATOM 1570 C CA . SER A 1 201 ? 27.249 0.051 -20.167 1.00 90.50 201 SER A CA 1
ATOM 1571 C C . SER A 1 201 ? 25.915 0.781 -19.974 1.00 90.50 201 SER A C 1
ATOM 1573 O O . SER A 1 201 ? 25.684 1.417 -18.940 1.00 90.50 201 SER A O 1
ATOM 1575 N N . VAL A 1 202 ? 25.010 0.673 -20.950 1.00 89.56 202 VAL A N 1
ATOM 1576 C CA . VAL A 1 202 ? 23.666 1.256 -20.880 1.00 89.56 202 VAL A CA 1
ATOM 1577 C C . VAL A 1 202 ? 22.810 0.472 -19.890 1.00 89.56 202 VAL A C 1
ATOM 157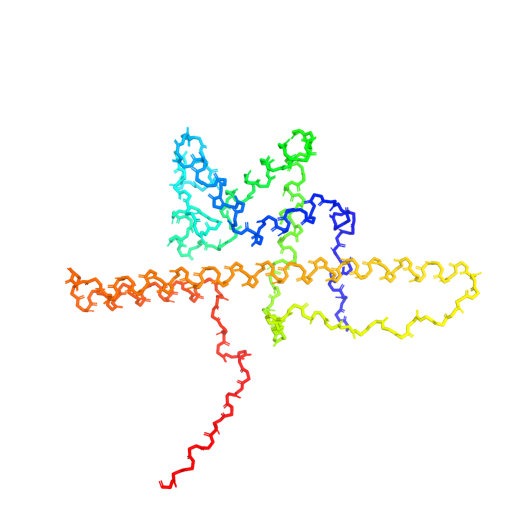9 O O . VAL A 1 202 ? 22.126 1.085 -19.069 1.00 89.56 202 VAL A O 1
ATOM 1582 N N . ALA A 1 203 ? 22.896 -0.861 -19.910 1.00 88.94 203 ALA A N 1
ATOM 1583 C CA . ALA A 1 203 ? 22.216 -1.729 -18.954 1.00 88.94 203 ALA A CA 1
ATOM 1584 C C . ALA A 1 203 ? 22.643 -1.412 -17.512 1.00 88.94 203 ALA A C 1
ATOM 1586 O O . ALA A 1 203 ? 21.792 -1.175 -16.655 1.00 88.94 203 ALA A O 1
ATOM 1587 N N . GLN A 1 204 ? 23.951 -1.280 -17.259 1.00 88.88 204 GLN A N 1
ATOM 1588 C CA . GLN A 1 204 ? 24.485 -0.910 -15.945 1.00 88.88 204 GLN A CA 1
ATOM 1589 C C . GLN A 1 204 ? 23.997 0.471 -15.483 1.00 88.88 204 GLN A C 1
ATOM 1591 O O . GLN A 1 204 ? 23.606 0.637 -14.328 1.00 88.88 204 GLN A O 1
ATOM 1596 N N . THR A 1 205 ? 23.979 1.461 -16.379 1.00 89.50 205 THR A N 1
ATOM 1597 C CA . THR A 1 205 ? 23.516 2.821 -16.060 1.00 89.50 205 THR A CA 1
ATOM 1598 C C . THR A 1 205 ? 22.026 2.835 -15.701 1.00 89.50 205 THR A C 1
ATOM 1600 O O . THR A 1 205 ? 21.625 3.461 -14.719 1.00 89.50 20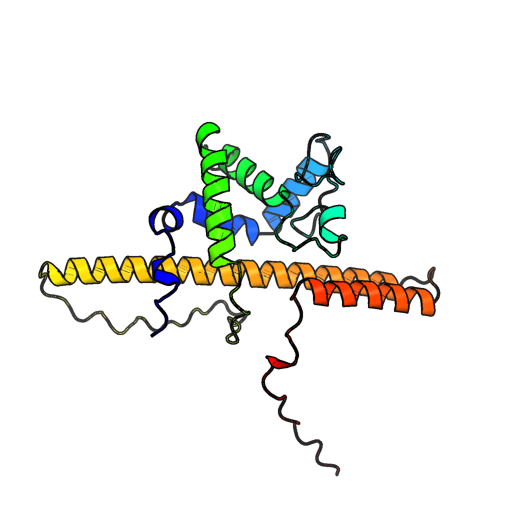5 THR A O 1
ATOM 1603 N N . ARG A 1 206 ? 21.194 2.110 -16.459 1.00 86.56 206 ARG A N 1
ATOM 1604 C CA . ARG A 1 206 ? 19.747 1.983 -16.206 1.00 86.56 206 ARG A CA 1
ATOM 1605 C C . ARG A 1 206 ? 19.444 1.197 -14.927 1.00 86.56 206 ARG A C 1
ATOM 1607 O O . ARG A 1 206 ? 18.564 1.593 -14.160 1.00 86.56 206 ARG A O 1
ATOM 1614 N N . ALA A 1 207 ? 20.196 0.129 -14.668 1.00 86.00 207 ALA A N 1
ATOM 1615 C CA . ALA A 1 207 ? 20.137 -0.630 -13.423 1.00 86.00 207 ALA A CA 1
ATOM 1616 C C . ALA A 1 207 ? 20.473 0.259 -12.219 1.00 86.00 207 ALA A C 1
ATOM 1618 O O . ALA A 1 207 ? 19.711 0.324 -11.256 1.00 86.00 207 ALA A O 1
ATOM 1619 N N . LEU A 1 208 ? 21.566 1.025 -12.303 1.00 84.25 208 LEU A N 1
ATOM 1620 C CA . LEU A 1 208 ? 21.969 1.947 -11.245 1.00 84.25 208 LEU A CA 1
ATOM 1621 C C . LEU A 1 208 ? 20.924 3.044 -11.008 1.00 84.25 208 LEU A C 1
ATOM 1623 O O . LEU A 1 208 ? 20.645 3.374 -9.856 1.00 84.25 208 LEU A O 1
ATOM 1627 N N . ALA A 1 209 ? 20.312 3.583 -12.066 1.00 81.81 209 ALA A N 1
ATOM 1628 C CA . ALA A 1 209 ? 19.219 4.545 -11.938 1.00 81.81 209 ALA A CA 1
ATOM 1629 C C . ALA A 1 209 ? 18.014 3.935 -11.196 1.00 81.81 209 ALA A C 1
ATOM 1631 O O . ALA A 1 209 ? 17.463 4.563 -10.292 1.00 81.81 209 ALA A O 1
ATOM 1632 N N . THR A 1 210 ? 17.650 2.687 -11.506 1.00 79.94 210 THR A N 1
ATOM 1633 C CA . THR A 1 210 ? 16.563 1.960 -10.827 1.00 79.94 210 THR A CA 1
ATOM 1634 C C . THR A 1 210 ? 16.879 1.682 -9.359 1.00 79.94 210 THR A C 1
ATOM 1636 O O . THR A 1 210 ? 16.052 1.965 -8.494 1.00 79.94 210 THR A O 1
ATOM 1639 N N . LEU A 1 211 ? 18.097 1.240 -9.044 1.00 76.56 211 LEU A N 1
ATOM 1640 C CA . LEU A 1 211 ? 18.545 1.045 -7.662 1.00 76.56 211 LEU A CA 1
ATOM 1641 C C . LEU A 1 211 ? 18.670 2.368 -6.893 1.00 76.56 211 LEU A C 1
ATOM 1643 O O . LEU A 1 211 ? 18.378 2.433 -5.706 1.00 76.56 211 LEU A O 1
ATOM 1647 N N . THR A 1 212 ? 19.044 3.461 -7.554 1.00 72.12 212 THR A N 1
ATOM 1648 C CA . THR A 1 212 ? 19.076 4.786 -6.914 1.00 72.12 212 THR A CA 1
ATOM 1649 C C . THR A 1 212 ? 17.668 5.242 -6.524 1.00 72.12 212 THR A C 1
ATOM 1651 O O . THR A 1 212 ? 17.499 5.863 -5.474 1.00 72.12 212 THR A O 1
ATOM 1654 N N . ARG A 1 213 ? 16.635 4.866 -7.293 1.00 66.75 213 ARG A N 1
ATOM 1655 C CA . ARG A 1 213 ? 15.232 5.104 -6.912 1.00 66.75 213 ARG A CA 1
ATOM 1656 C C . ARG A 1 213 ? 14.811 4.315 -5.666 1.00 66.75 213 ARG A C 1
ATOM 1658 O O . ARG A 1 213 ? 14.077 4.853 -4.841 1.00 66.75 213 ARG A O 1
ATOM 1665 N N . SER A 1 214 ? 15.328 3.105 -5.440 1.00 66.06 214 SER A N 1
ATOM 1666 C CA . SER A 1 214 ? 14.999 2.343 -4.218 1.00 66.06 214 SER A CA 1
ATOM 1667 C C . SER A 1 214 ? 15.470 3.051 -2.939 1.00 66.06 214 SER A C 1
ATOM 1669 O O . SER A 1 214 ? 14.793 3.004 -1.911 1.00 66.06 214 SER A O 1
ATOM 1671 N N . ARG A 1 215 ? 16.573 3.808 -3.025 1.00 61.41 215 ARG A N 1
ATOM 1672 C CA . ARG A 1 215 ? 17.056 4.682 -1.947 1.00 61.41 215 ARG A CA 1
ATOM 1673 C C . ARG A 1 215 ? 16.097 5.841 -1.657 1.00 61.41 215 ARG A C 1
ATOM 1675 O O . ARG A 1 215 ? 15.976 6.242 -0.505 1.00 61.41 215 ARG A O 1
ATOM 1682 N N . THR A 1 216 ? 15.415 6.378 -2.672 1.00 57.34 216 THR A N 1
ATOM 1683 C CA . THR A 1 216 ? 14.439 7.473 -2.499 1.00 57.34 216 THR A CA 1
ATOM 1684 C C . THR A 1 216 ? 13.113 7.022 -1.893 1.00 57.34 216 THR A C 1
ATOM 1686 O O . THR A 1 216 ? 12.378 7.844 -1.360 1.00 57.34 216 THR A O 1
ATOM 1689 N N . HIS A 1 217 ? 12.822 5.723 -1.923 1.00 55.00 217 HIS A N 1
ATOM 1690 C CA . HIS A 1 217 ? 11.612 5.147 -1.339 1.00 55.00 217 HIS A CA 1
ATOM 1691 C C . HIS A 1 217 ? 11.800 4.698 0.131 1.00 55.00 217 HIS A C 1
ATOM 1693 O O . HIS A 1 217 ? 10.930 4.023 0.669 1.00 55.00 217 HIS A O 1
ATOM 1699 N N . ASP A 1 218 ? 12.936 5.035 0.772 1.00 55.59 218 ASP A N 1
ATOM 1700 C CA . ASP A 1 218 ? 13.335 4.607 2.138 1.00 55.59 218 ASP A CA 1
ATOM 1701 C C . ASP A 1 218 ? 13.228 3.074 2.348 1.00 55.59 218 ASP A C 1
ATOM 1703 O O . ASP A 1 218 ? 13.063 2.587 3.463 1.00 55.59 218 ASP A O 1
ATOM 1707 N N . LEU A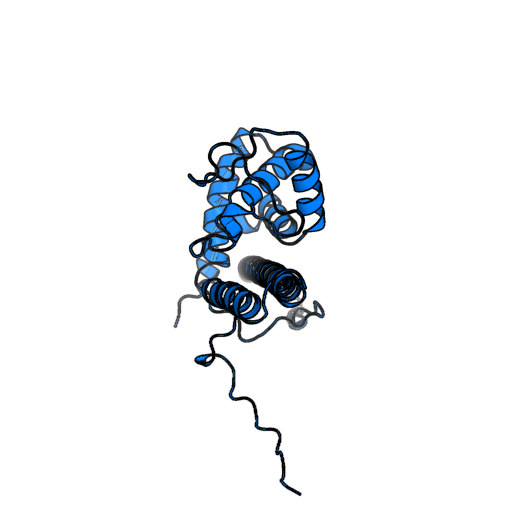 1 219 ? 13.324 2.300 1.254 1.00 55.31 219 LEU A N 1
ATOM 1708 C CA . LEU A 1 219 ? 13.191 0.833 1.240 1.00 55.31 219 LEU A CA 1
ATOM 1709 C C . LEU A 1 219 ? 14.472 0.128 1.688 1.00 55.31 219 LEU A C 1
ATOM 1711 O O . LEU A 1 219 ? 14.461 -1.054 2.024 1.00 55.31 219 LEU A O 1
ATOM 1715 N N . LEU A 1 220 ? 15.594 0.839 1.621 1.00 50.00 220 LEU A N 1
ATOM 1716 C CA . LEU A 1 220 ? 16.894 0.350 2.041 1.00 50.00 220 LEU A CA 1
ATOM 1717 C C . LEU A 1 220 ? 17.181 0.877 3.439 1.00 50.00 220 LEU A C 1
ATOM 1719 O O . LEU A 1 220 ? 17.048 2.074 3.696 1.00 50.00 220 LEU A O 1
ATOM 1723 N N . PHE A 1 221 ? 17.626 -0.010 4.328 1.00 47.94 221 PHE A N 1
ATOM 1724 C CA . PHE A 1 221 ? 18.124 0.386 5.639 1.00 47.94 221 PHE A CA 1
ATOM 1725 C C . PHE A 1 221 ? 19.132 1.525 5.486 1.00 47.94 221 PHE A C 1
ATOM 1727 O O . PHE A 1 221 ? 20.086 1.438 4.706 1.00 47.94 221 PHE A O 1
ATOM 1734 N N . ARG A 1 222 ? 18.960 2.598 6.260 1.00 46.56 222 ARG A N 1
ATOM 1735 C CA . ARG A 1 222 ? 20.016 3.603 6.369 1.00 46.56 222 ARG A CA 1
ATOM 1736 C C . ARG A 1 222 ? 21.208 2.901 7.007 1.00 46.56 222 ARG A C 1
ATOM 1738 O O . ARG A 1 222 ? 21.066 2.350 8.092 1.00 46.56 222 ARG A O 1
ATOM 1745 N N . ALA A 1 223 ? 22.376 2.923 6.367 1.00 40.53 223 ALA A N 1
ATOM 1746 C CA . ALA A 1 223 ? 23.571 2.236 6.873 1.00 40.53 223 ALA A CA 1
ATOM 1747 C C . ALA A 1 223 ? 23.901 2.600 8.339 1.00 40.53 223 ALA A C 1
ATOM 1749 O O . ALA A 1 223 ? 24.361 1.759 9.098 1.00 40.53 223 ALA A O 1
ATOM 1750 N N . ALA A 1 224 ? 23.567 3.822 8.768 1.00 45.41 224 ALA A N 1
ATOM 1751 C CA . ALA A 1 224 ? 23.705 4.293 10.149 1.00 45.41 224 ALA A CA 1
ATOM 1752 C C . ALA A 1 224 ? 22.732 3.651 11.169 1.00 45.41 224 ALA A C 1
ATOM 1754 O O . ALA A 1 224 ? 22.826 3.921 12.364 1.00 45.41 224 ALA A O 1
ATOM 1755 N N . GLN A 1 225 ? 21.757 2.861 10.718 1.00 42.44 225 GLN A N 1
ATOM 1756 C CA . GLN A 1 225 ? 20.727 2.216 11.541 1.00 42.44 225 GLN A CA 1
ATOM 1757 C C . GLN A 1 225 ? 20.891 0.696 11.626 1.00 42.44 225 GLN A C 1
ATOM 1759 O O . GLN A 1 225 ? 20.212 0.073 12.443 1.00 42.44 225 GLN A O 1
ATOM 1764 N N . LEU A 1 226 ? 21.781 0.110 10.819 1.00 39.25 226 LEU A N 1
ATOM 1765 C CA . LEU A 1 226 ? 22.148 -1.294 10.939 1.00 39.25 226 LEU A CA 1
ATOM 1766 C C . LEU A 1 226 ? 23.062 -1.460 12.163 1.00 39.25 226 LEU A C 1
ATOM 1768 O O . LEU A 1 226 ? 23.975 -0.648 12.347 1.00 39.25 226 LEU A O 1
ATOM 1772 N N . PRO A 1 227 ? 22.847 -2.477 13.018 1.00 40.62 227 PRO A N 1
ATOM 1773 C CA . PRO A 1 227 ? 23.868 -2.850 13.986 1.00 40.62 227 PRO A CA 1
ATOM 1774 C C . PRO A 1 227 ? 25.164 -3.169 13.221 1.00 40.62 227 PRO A C 1
ATOM 1776 O O . PRO A 1 227 ? 25.085 -3.682 12.100 1.00 40.62 227 PRO A O 1
ATOM 1779 N N . PRO A 1 228 ? 26.347 -2.848 13.775 1.00 46.47 228 PRO A N 1
ATOM 1780 C CA . PRO A 1 228 ? 27.603 -3.220 13.140 1.00 46.47 228 PRO A CA 1
ATOM 1781 C C . PRO A 1 228 ? 27.562 -4.720 12.853 1.00 46.47 228 PRO A C 1
ATOM 1783 O O . PRO A 1 228 ? 27.314 -5.516 13.760 1.00 46.47 228 PRO A O 1
ATOM 1786 N N . VAL A 1 229 ? 27.739 -5.089 11.582 1.00 46.03 229 VAL A N 1
ATOM 1787 C CA . VAL A 1 229 ? 27.850 -6.492 11.186 1.00 46.03 229 VAL A CA 1
ATOM 1788 C C . VAL A 1 229 ? 29.051 -7.038 11.952 1.00 46.03 229 VAL A C 1
ATOM 1790 O O . VAL A 1 229 ? 30.148 -6.497 11.780 1.00 46.03 229 VAL A O 1
ATOM 1793 N N . PRO A 1 230 ? 28.882 -8.049 12.823 1.00 44.09 230 PRO A N 1
ATOM 1794 C CA . PRO A 1 230 ? 30.025 -8.737 13.385 1.00 44.09 230 PRO A CA 1
ATOM 1795 C C . PRO A 1 230 ? 30.802 -9.266 12.189 1.00 44.09 230 PRO A C 1
ATOM 1797 O O . PRO A 1 230 ? 30.259 -10.044 11.402 1.00 44.09 230 PRO A O 1
ATOM 1800 N N . LEU A 1 231 ? 32.033 -8.791 12.007 1.00 43.97 231 LEU A N 1
ATOM 1801 C CA . LEU A 1 231 ? 32.970 -9.441 11.110 1.00 43.97 231 LEU A CA 1
ATOM 1802 C C . LEU A 1 231 ? 33.122 -10.853 11.674 1.00 43.97 231 LEU A C 1
ATOM 1804 O O . LEU A 1 231 ? 33.828 -11.055 12.660 1.00 43.97 231 LEU A O 1
ATOM 1808 N N . LEU A 1 232 ? 32.356 -11.803 11.131 1.00 43.22 232 LEU A N 1
ATOM 1809 C CA . LEU A 1 232 ? 32.613 -13.216 11.340 1.00 43.22 232 LEU A CA 1
ATOM 1810 C C . LEU A 1 232 ? 34.057 -13.391 10.913 1.00 43.22 232 LEU A C 1
ATOM 1812 O O . LEU A 1 232 ? 34.376 -13.094 9.761 1.00 43.22 232 LEU A O 1
ATOM 1816 N N . GLY A 1 233 ? 34.905 -13.730 11.884 1.00 45.25 233 GLY A N 1
ATOM 1817 C CA . GLY A 1 233 ? 36.338 -13.853 11.707 1.00 45.25 233 GLY A CA 1
ATOM 1818 C C . GLY A 1 233 ? 36.613 -14.653 10.449 1.00 45.25 233 GLY A C 1
ATOM 1819 O O . GLY A 1 233 ? 36.437 -15.868 10.421 1.00 45.25 233 GLY A O 1
ATOM 1820 N N . ILE A 1 234 ? 37.032 -13.948 9.403 1.00 45.06 234 ILE A N 1
ATOM 1821 C CA . ILE A 1 234 ? 37.950 -14.523 8.442 1.00 45.06 234 ILE A CA 1
ATOM 1822 C C . ILE A 1 234 ? 39.253 -14.545 9.230 1.00 45.06 234 ILE A C 1
ATOM 1824 O O . ILE A 1 234 ? 40.028 -13.593 9.208 1.00 45.06 234 ILE A O 1
ATOM 1828 N N . ASP A 1 235 ? 39.388 -15.570 10.067 1.00 47.72 235 ASP A N 1
ATOM 1829 C CA . ASP A 1 235 ? 40.692 -15.971 10.546 1.00 47.72 235 ASP A CA 1
ATOM 1830 C C . ASP A 1 235 ? 41.436 -16.402 9.285 1.00 47.72 235 ASP A C 1
ATOM 1832 O O . ASP A 1 235 ? 41.101 -17.417 8.671 1.00 47.72 235 ASP A O 1
ATOM 1836 N N . ASP A 1 236 ? 42.378 -15.565 8.857 1.00 50.06 236 ASP A N 1
ATOM 1837 C CA . ASP A 1 236 ? 43.396 -15.944 7.890 1.00 50.06 236 ASP A CA 1
ATOM 1838 C C . ASP A 1 236 ? 44.125 -17.178 8.455 1.00 50.06 236 ASP A C 1
ATOM 1840 O O . ASP A 1 236 ? 44.957 -17.069 9.362 1.00 50.06 236 ASP A O 1
ATOM 1844 N N . GLN A 1 237 ? 43.771 -18.359 7.944 1.00 43.03 237 GLN A N 1
ATOM 1845 C CA . GLN A 1 237 ? 44.588 -19.571 7.995 1.00 43.03 237 GLN A CA 1
ATOM 1846 C C . GLN A 1 237 ? 45.046 -19.932 6.588 1.00 43.03 237 GLN A C 1
ATOM 1848 O O . GLN A 1 237 ? 44.187 -19.971 5.678 1.00 43.03 237 GLN A O 1
#

Radius of gyration: 22.13 Å; chains: 1; bounding box: 68×35×70 Å

pLDDT: mean 72.08, std 17.95, range [30.53, 93.81]

Sequence (237 aa):
MAASWIENIPIEMVDKEETNLAFQLQSRMEFWNTWASRVCNGDPTLNCGEEACHASCDALLDHPSCVHCFQTPRGITGNCMLQEELIAHFLETDCETPVEEIQPFLQEYKVLKARLLGNESMSRSGAGVDGHMFIETTSILAKPKLVKDTVKKLQDHLEYLRKENARATAAAVRMRQTWVTLSRLIGDTLVVLQDPAISPSVAQTRALATLTRSRTHDLLFRAAQLPPVPLLGIDDQ

Secondary structure (DSSP, 8-state):
----GGGGS-HHHHT-HHHHHHHHHHH-HHHHHHHHHHHTTT-TT---S-GGGTT---B-TTSSSBHHHHHSTT--TT--THHHHHHHHHHHHTS---HHHHHHHHHHHHHHHHHHHSS----SSPPPTT-------TT--S-----HHHHHHHHHHHHHHHHHHHHHHHHHHHHHHHHHHHHHHHHHHHHHHH-TTS-HHHHHHHHHHHHHHHHHTT-SPPGGGSPPPP-------

Foldseek 3Di:
DPDPLLVVQDLVLLPDPLLVVLLVLLLDLVLVLVVLVVCQVDPQCDAQPDPVQRGHFNQDNLAQAGPVLLVDLPNQSPSRNSSLVSSLCCCVPVVVNPNVVSVVSSVVSVVSLCSLVPDDDQPPDDDPPPPDDPPPPPPPPPDDDDDVVVVVVVVVVVSSVSSVVSSVSSSSSVLSNLVSSVVVLVVVLVCLCPDPVDDNVRSVVVSVVSVVSNVSNVSDPDPVPDDPDPPPDPPPD

Organism: Coprinopsis cinerea (strain Okayama-7 / 130 / ATCC MYA-4618 / FGSC 9003) (NCBI:txid240176)